Protein AF-A0A2G9ZZW4-F1 (afdb_monomer)

pLDDT: mean 77.46, std 20.03, range [34.06, 98.62]

Nearest PDB structures (foldseek):
  6ont-assembly1_A-2  TM=9.137E-01  e=1.246E-08  Francisella tularensis subsp. novicida U112
  8tff-assembly1_A  TM=8.119E-01  e=7.008E-09  Flavobacterium johnsoniae UW101
  8tef-assembly2_C  TM=7.894E-01  e=5.426E-09  Flavobacterium johnsoniae UW101
  7pvk-assembly2_D  TM=7.930E-01  e=5.785E-09  Porphyromonas gingivalis W83
  7pva-assembly1_B  TM=7.976E-01  e=1.029E-08  Porphyromonas gingivalis W83

Solvent-accessible surface area (backbone atoms only — not comparable to full-atom values): 10415 Å² total; per-residue (Å²): 142,81,83,85,83,73,85,82,87,75,87,78,75,62,88,54,74,66,74,79,83,90,71,75,78,50,36,35,34,41,32,35,60,51,63,66,61,47,51,51,52,48,54,56,43,43,76,72,69,37,52,71,48,75,35,56,33,38,75,59,40,53,64,47,49,73,72,66,59,37,47,32,34,42,33,35,45,87,39,82,90,48,30,28,65,63,32,49,56,54,45,41,74,77,41,66,70,38,29,28,36,37,36,32,79,71,76,60,37,61,62,58,39,62,76,38,60,94,65,52,51,39,44,43,45,53,91,65,59,67,68,57,55,53,53,50,50,52,54,37,47,43,55,66,68,67,53,59,69,65,66,51,48,50,34,51,48,53,54,36,71,76,73,46,68,81,87,65,58,42,69,80,71,74,70,78,127

Sequence (177 aa):
MTQRIKPDQAGRANPIEKKPPGIPLPRILIVDDENLFRGALKKELVSRGYAVMDVRSGKEAIPVIRRSKPEVVILDQMMPGMDGFETLTKIKKIHPAAQVIMLTGYGGAEAACEAGKPHVFMCLKKPCAIEEIVTAIEAAALENAHVSPVSLKQWILGVFFKRYRTDALPRRFWNGG

Mean predicted aligned error: 10.49 Å

Structure (mmCIF, N/CA/C/O backbone):
data_AF-A0A2G9ZZW4-F1
#
_entry.id   AF-A0A2G9ZZW4-F1
#
loop_
_atom_site.group_PDB
_atom_site.id
_atom_site.type_symbol
_atom_site.label_atom_id
_atom_site.label_alt_id
_atom_site.label_comp_id
_atom_site.label_asym_id
_atom_site.label_entity_id
_atom_site.label_seq_id
_atom_site.pdbx_PDB_ins_code
_atom_site.Cartn_x
_atom_site.Cartn_y
_atom_site.Cartn_z
_atom_site.occupancy
_atom_site.B_iso_or_equiv
_atom_site.auth_seq_id
_atom_site.auth_comp_id
_atom_site.auth_asym_id
_atom_site.auth_atom_id
_atom_site.pdbx_PDB_model_num
ATOM 1 N N . MET A 1 1 ? 10.376 -3.729 63.163 1.00 46.94 1 MET A N 1
ATOM 2 C CA . MET A 1 1 ? 8.973 -3.741 62.705 1.00 46.94 1 MET A CA 1
ATOM 3 C C . MET A 1 1 ? 8.826 -2.576 61.739 1.00 46.94 1 MET A C 1
ATOM 5 O O . MET A 1 1 ? 8.582 -1.467 62.181 1.00 46.94 1 MET A O 1
ATOM 9 N N . THR A 1 2 ? 9.088 -2.790 60.447 1.00 37.72 2 THR A N 1
ATOM 10 C CA . THR A 1 2 ? 8.954 -1.729 59.435 1.00 37.72 2 THR A CA 1
ATOM 11 C C . THR A 1 2 ? 8.432 -2.360 58.154 1.00 37.72 2 THR A C 1
ATOM 13 O O . THR A 1 2 ? 8.926 -3.395 57.711 1.00 37.72 2 THR A O 1
ATOM 16 N N . GLN A 1 3 ? 7.330 -1.798 57.672 1.00 36.53 3 GLN A N 1
ATOM 17 C CA . GLN A 1 3 ? 6.382 -2.408 56.756 1.00 36.53 3 GLN A CA 1
ATOM 18 C C . GLN A 1 3 ? 6.919 -2.546 55.328 1.00 36.53 3 GLN A C 1
ATOM 20 O O . GLN A 1 3 ? 7.614 -1.688 54.793 1.00 36.53 3 GLN A O 1
ATOM 25 N N . ARG A 1 4 ? 6.511 -3.653 54.710 1.00 39.81 4 ARG A N 1
ATOM 26 C CA . ARG A 1 4 ? 6.672 -4.002 53.302 1.00 39.81 4 ARG A CA 1
ATOM 27 C C . ARG A 1 4 ? 5.726 -3.115 52.482 1.00 39.81 4 ARG A C 1
ATOM 29 O O . ARG A 1 4 ? 4.519 -3.351 52.499 1.00 39.81 4 ARG A O 1
ATOM 36 N N . ILE A 1 5 ? 6.249 -2.108 51.785 1.00 41.56 5 ILE A N 1
ATOM 37 C CA . ILE A 1 5 ? 5.460 -1.364 50.794 1.00 41.56 5 ILE A CA 1
ATOM 38 C C . ILE A 1 5 ? 5.211 -2.307 49.612 1.00 41.56 5 ILE A C 1
ATOM 40 O O . ILE A 1 5 ? 6.146 -2.745 48.943 1.00 41.56 5 ILE A O 1
ATOM 44 N N . LYS A 1 6 ? 3.945 -2.673 49.396 1.00 34.06 6 LYS A N 1
ATOM 45 C CA . LYS A 1 6 ? 3.500 -3.325 48.161 1.00 34.06 6 LYS A CA 1
ATOM 46 C C . LYS A 1 6 ? 3.316 -2.233 47.103 1.00 34.06 6 LYS A C 1
ATOM 48 O O . LYS A 1 6 ? 2.646 -1.254 47.422 1.00 34.06 6 LYS A O 1
ATOM 53 N N . PRO A 1 7 ? 3.834 -2.379 45.874 1.00 38.41 7 PRO A N 1
ATOM 54 C CA . PRO A 1 7 ? 3.359 -1.553 44.779 1.00 38.41 7 PRO A CA 1
ATOM 55 C C . PRO A 1 7 ? 1.944 -2.014 44.420 1.00 38.41 7 PRO A C 1
ATOM 57 O O . PRO A 1 7 ? 1.709 -3.187 44.115 1.00 38.41 7 PRO A O 1
ATOM 60 N N . ASP A 1 8 ? 0.998 -1.092 44.525 1.00 43.09 8 ASP A N 1
ATOM 61 C CA . ASP A 1 8 ? -0.346 -1.232 44.005 1.00 43.09 8 ASP A CA 1
ATOM 62 C C . ASP A 1 8 ? -0.309 -1.168 42.473 1.00 43.09 8 ASP A C 1
ATOM 64 O O . ASP A 1 8 ? 0.230 -0.261 41.842 1.00 43.09 8 ASP A O 1
ATOM 68 N N . GLN A 1 9 ? -0.874 -2.198 41.852 1.00 49.84 9 GLN A N 1
ATOM 69 C CA . GLN A 1 9 ? -1.208 -2.184 40.441 1.00 49.84 9 GLN A CA 1
ATOM 70 C C . GLN A 1 9 ? -2.573 -1.519 40.270 1.00 49.84 9 GLN A C 1
ATOM 72 O O . GLN A 1 9 ? -3.573 -2.063 40.730 1.00 49.84 9 GLN A O 1
ATOM 77 N N . ALA A 1 10 ? -2.621 -0.395 39.554 1.00 37.97 10 ALA A N 1
ATOM 78 C CA . ALA A 1 10 ? -3.815 0.065 38.843 1.00 37.97 10 ALA A CA 1
ATOM 79 C C . ALA A 1 10 ? -3.447 1.089 37.750 1.00 37.97 10 ALA A C 1
ATOM 81 O O . ALA A 1 10 ? -3.363 2.292 37.980 1.00 37.97 10 ALA A O 1
ATOM 82 N N . GLY A 1 11 ? -3.222 0.585 36.534 1.00 37.12 11 GLY A N 1
ATOM 83 C CA . GLY A 1 11 ? -3.762 1.150 35.291 1.00 37.12 11 GLY A CA 1
ATOM 84 C C . GLY A 1 11 ? -3.775 2.669 35.078 1.00 37.12 11 GLY A C 1
ATOM 85 O O . GLY A 1 11 ? -4.820 3.212 34.724 1.00 37.12 11 GLY A O 1
ATOM 86 N N . ARG A 1 12 ? -2.633 3.361 35.148 1.00 37.91 12 ARG A N 1
ATOM 87 C CA . ARG A 1 12 ? -2.496 4.637 34.423 1.00 37.91 12 ARG A CA 1
ATOM 88 C C . ARG A 1 12 ? -2.178 4.333 32.963 1.00 37.91 12 ARG A C 1
ATOM 90 O O . ARG A 1 12 ? -1.015 4.244 32.587 1.00 37.91 12 ARG A O 1
ATOM 97 N N . ALA A 1 13 ? -3.215 4.131 32.150 1.00 38.97 13 ALA A N 1
ATOM 98 C CA . ALA A 1 13 ? -3.056 4.147 30.699 1.00 38.97 13 ALA A CA 1
ATOM 99 C C . ALA A 1 13 ? -2.356 5.459 30.310 1.00 38.97 13 ALA A C 1
ATOM 101 O O . ALA A 1 13 ? -2.816 6.543 30.676 1.00 38.97 13 ALA A O 1
ATOM 102 N N . ASN A 1 14 ? -1.221 5.353 29.622 1.00 41.12 14 ASN A N 1
ATOM 103 C CA . ASN A 1 14 ? -0.467 6.507 29.158 1.00 41.12 14 ASN A CA 1
ATOM 104 C C . ASN A 1 14 ? -1.374 7.300 28.188 1.00 41.12 14 ASN A C 1
ATOM 106 O O . ASN A 1 14 ? -1.894 6.688 27.249 1.00 41.12 14 ASN A O 1
ATOM 110 N N . PRO A 1 15 ? -1.596 8.620 28.362 1.00 44.31 15 PRO A N 1
ATOM 111 C CA . PRO A 1 15 ? -2.497 9.407 27.505 1.00 44.31 15 PRO A CA 1
ATOM 112 C C . PRO A 1 15 ? -2.169 9.346 26.001 1.00 44.31 15 PRO A C 1
ATOM 114 O O . PRO A 1 15 ? -2.995 9.709 25.172 1.00 44.31 15 PRO A O 1
ATOM 117 N N . ILE A 1 16 ? -0.970 8.867 25.661 1.00 49.97 16 ILE A N 1
ATOM 118 C CA . ILE A 1 16 ? -0.392 8.787 24.317 1.00 49.97 16 ILE A CA 1
ATOM 119 C C . ILE A 1 16 ? -0.862 7.533 23.540 1.00 49.97 16 ILE A C 1
ATOM 121 O O . ILE A 1 16 ? -0.764 7.503 22.319 1.00 49.97 16 ILE A O 1
ATOM 125 N N . GLU A 1 17 ? -1.403 6.496 24.198 1.00 48.69 17 GLU A N 1
ATOM 126 C CA . GLU A 1 17 ? -1.701 5.205 23.534 1.00 48.69 17 GLU A CA 1
ATOM 127 C C . GLU A 1 17 ? -3.074 5.121 22.846 1.00 48.69 17 GLU A C 1
ATOM 129 O O . GLU A 1 17 ? -3.304 4.212 22.047 1.00 48.69 17 GLU A O 1
ATOM 134 N N . LYS A 1 18 ? -4.010 6.040 23.107 1.00 53.19 18 LYS A N 1
ATOM 135 C CA . LYS A 1 18 ? -5.346 5.937 22.502 1.00 53.19 18 LYS A CA 1
ATOM 136 C C . LYS A 1 18 ? -5.351 6.544 21.098 1.00 53.19 18 LYS A C 1
ATOM 138 O O . LYS A 1 18 ? -5.220 7.756 20.948 1.00 53.19 18 LYS A O 1
ATOM 143 N N . LYS A 1 19 ? -5.543 5.688 20.083 1.00 53.00 19 LYS A N 1
ATOM 144 C CA . LYS A 1 19 ? -5.872 6.084 18.701 1.00 53.00 19 LYS A CA 1
ATOM 145 C C . LYS A 1 19 ? -6.958 7.173 18.733 1.00 53.00 19 LYS A C 1
ATOM 147 O O . LYS A 1 19 ? -7.934 6.994 19.470 1.00 53.00 19 LYS A O 1
ATOM 152 N N . PRO A 1 20 ? -6.829 8.271 17.964 1.00 58.22 20 PRO A N 1
ATOM 153 C CA . PRO A 1 20 ? -7.853 9.308 17.925 1.00 58.22 20 PRO A CA 1
ATOM 154 C C . PRO A 1 20 ? -9.220 8.691 17.583 1.00 58.22 20 PRO A C 1
ATOM 156 O O . PRO A 1 20 ? -9.317 7.955 16.595 1.00 58.22 20 PRO A O 1
ATOM 159 N N . PRO A 1 21 ? -10.266 8.922 18.395 1.00 55.62 21 PRO A N 1
ATOM 160 C CA . PRO A 1 21 ? -11.576 8.343 18.135 1.00 55.62 21 PRO A CA 1
ATOM 161 C C . PRO A 1 21 ? -12.181 8.915 16.844 1.00 55.62 21 PRO A C 1
ATOM 163 O O . PRO A 1 21 ? -12.043 10.103 16.561 1.00 55.62 21 PRO A O 1
ATOM 166 N N . GLY A 1 22 ? -12.890 8.071 16.086 1.00 58.03 22 GLY A N 1
ATOM 167 C CA . GLY A 1 22 ? -13.802 8.521 15.027 1.00 58.03 22 GLY A CA 1
ATOM 168 C C . GLY A 1 22 ? -13.255 8.596 13.598 1.00 58.03 22 GLY A C 1
ATOM 169 O O . GLY A 1 22 ? -13.923 9.185 12.756 1.00 58.03 22 GLY A O 1
ATOM 170 N N . ILE A 1 23 ? -12.096 8.002 13.285 1.00 62.81 23 ILE A N 1
ATOM 171 C CA . ILE A 1 23 ? -11.620 7.935 11.890 1.00 62.81 23 ILE A CA 1
ATOM 172 C C . ILE A 1 23 ? -12.106 6.643 11.226 1.00 62.81 23 ILE A C 1
ATOM 174 O O . ILE A 1 23 ? -11.755 5.560 11.709 1.00 62.81 23 ILE A O 1
ATOM 178 N N . PRO A 1 24 ? -12.890 6.727 10.133 1.00 74.88 24 PRO A N 1
ATOM 179 C CA . PRO A 1 24 ? -13.276 5.561 9.348 1.00 74.88 24 PRO A CA 1
ATOM 180 C C . PRO A 1 24 ? -12.049 4.788 8.857 1.00 74.88 24 PRO A C 1
ATOM 182 O O . PRO A 1 24 ? -11.019 5.382 8.534 1.00 74.88 24 PRO A O 1
ATOM 185 N N . LEU A 1 25 ? -12.152 3.460 8.774 1.00 86.31 25 LEU A N 1
ATOM 186 C CA . LEU A 1 25 ? -11.080 2.659 8.185 1.00 86.31 25 LEU A CA 1
ATOM 187 C C . LEU A 1 25 ? -10.889 3.062 6.707 1.00 86.31 25 LEU A C 1
ATOM 189 O O . LEU A 1 25 ? -11.879 3.120 5.973 1.00 86.31 25 LEU A O 1
ATOM 193 N N . PRO A 1 26 ? -9.650 3.344 6.259 1.00 92.06 26 PRO A N 1
ATOM 194 C CA . PRO A 1 26 ? -9.384 3.710 4.872 1.00 92.06 26 PRO A CA 1
ATOM 195 C C . PRO A 1 26 ? -9.662 2.532 3.931 1.00 92.06 26 PRO A C 1
ATOM 197 O O . PRO A 1 26 ? -9.472 1.368 4.301 1.00 92.06 26 PRO A O 1
ATOM 200 N N . ARG A 1 27 ? -10.032 2.827 2.680 1.00 96.00 27 ARG A N 1
ATOM 201 C CA . ARG A 1 27 ? -9.921 1.863 1.583 1.00 96.00 27 ARG A CA 1
ATOM 202 C C . ARG A 1 27 ? -8.458 1.765 1.172 1.00 96.00 27 ARG A C 1
ATOM 204 O O . ARG A 1 27 ? -7.777 2.775 0.976 1.00 96.00 27 ARG A O 1
ATOM 211 N N . ILE A 1 28 ? -7.989 0.535 1.018 1.00 98.25 28 ILE A N 1
ATOM 212 C CA . ILE A 1 28 ? -6.592 0.218 0.743 1.00 98.25 28 ILE A CA 1
ATOM 213 C C . ILE A 1 28 ? -6.483 -0.399 -0.645 1.00 98.25 28 ILE A C 1
ATOM 215 O O . ILE A 1 28 ? -7.249 -1.298 -0.993 1.00 98.25 28 ILE A O 1
ATOM 219 N N . LEU A 1 29 ? -5.502 0.051 -1.423 1.00 98.62 29 LEU A N 1
ATOM 220 C CA . LEU A 1 29 ? -5.044 -0.651 -2.618 1.00 98.62 29 LEU A CA 1
ATOM 221 C C . LEU A 1 29 ? -3.652 -1.232 -2.380 1.00 98.62 29 LEU A C 1
ATOM 223 O O . LEU A 1 29 ? -2.728 -0.483 -2.077 1.00 98.62 29 LEU A O 1
ATOM 227 N N . ILE A 1 30 ? -3.497 -2.540 -2.568 1.00 98.56 30 ILE A N 1
ATOM 228 C CA . ILE A 1 30 ? -2.193 -3.212 -2.592 1.00 98.56 30 ILE A CA 1
ATOM 229 C C . ILE A 1 30 ? -1.760 -3.389 -4.051 1.00 98.56 30 ILE A C 1
ATOM 231 O O . ILE A 1 30 ? -2.526 -3.905 -4.866 1.00 98.56 30 ILE A O 1
ATOM 235 N N . VAL A 1 31 ? -0.541 -2.973 -4.377 1.00 98.19 31 VAL A N 1
ATOM 236 C CA . VAL A 1 31 ? 0.064 -3.104 -5.707 1.00 98.19 31 VAL A CA 1
ATOM 237 C C . VAL A 1 31 ? 1.397 -3.824 -5.549 1.00 98.19 31 VAL A C 1
ATOM 239 O O . VAL A 1 31 ? 2.363 -3.230 -5.078 1.00 98.19 31 VAL A O 1
ATOM 242 N N . ASP A 1 32 ? 1.422 -5.107 -5.891 1.00 96.62 32 ASP A N 1
ATOM 243 C CA . ASP A 1 32 ? 2.571 -5.982 -5.640 1.00 96.62 32 ASP A CA 1
ATOM 244 C C . ASP A 1 32 ? 2.519 -7.181 -6.594 1.00 96.62 32 ASP A C 1
ATOM 246 O O . ASP A 1 32 ? 1.463 -7.804 -6.719 1.00 96.62 32 ASP A O 1
ATOM 250 N N . ASP A 1 33 ? 3.595 -7.512 -7.303 1.00 96.06 33 ASP A N 1
ATOM 251 C CA . ASP A 1 33 ? 3.601 -8.631 -8.251 1.00 96.06 33 ASP A CA 1
ATOM 252 C C . ASP A 1 33 ? 3.743 -10.001 -7.563 1.00 96.06 33 ASP A C 1
ATOM 254 O O . ASP A 1 33 ? 3.351 -11.028 -8.131 1.00 96.06 33 ASP A O 1
ATOM 258 N N . GLU A 1 34 ? 4.176 -10.033 -6.301 1.00 95.25 34 GLU A N 1
ATOM 259 C CA . GLU A 1 34 ? 4.349 -11.254 -5.526 1.00 95.25 34 GLU A CA 1
ATOM 260 C C . GLU A 1 34 ? 3.004 -11.764 -4.977 1.00 95.25 34 GLU A C 1
ATOM 262 O O . GLU A 1 34 ? 2.504 -11.348 -3.929 1.00 95.25 34 GLU A O 1
ATOM 267 N N . ASN A 1 35 ? 2.399 -12.727 -5.682 1.00 95.38 35 ASN A N 1
ATOM 268 C CA . ASN A 1 35 ? 1.063 -13.255 -5.365 1.00 95.38 35 ASN A CA 1
ATOM 269 C C . ASN A 1 35 ? 0.901 -13.741 -3.913 1.00 95.38 35 ASN A C 1
ATOM 271 O O . ASN A 1 35 ? -0.156 -13.527 -3.317 1.00 95.38 35 ASN A O 1
ATOM 275 N N . LEU A 1 36 ? 1.919 -14.410 -3.358 1.00 94.56 36 LEU A N 1
ATOM 276 C CA . LEU A 1 36 ? 1.864 -14.951 -1.997 1.00 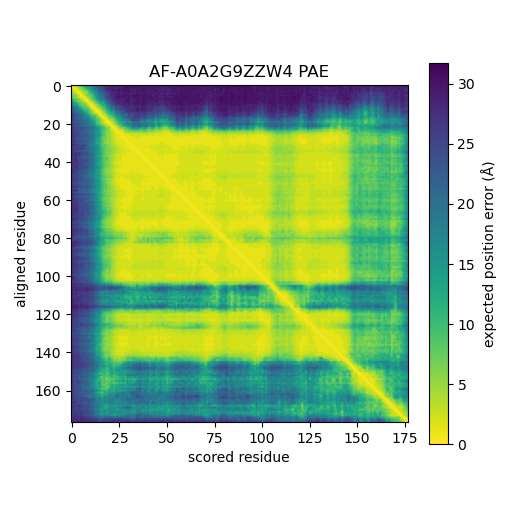94.56 36 LEU A CA 1
ATOM 277 C C . LEU A 1 36 ? 1.857 -13.830 -0.957 1.00 94.56 36 LEU A C 1
ATOM 279 O O . LEU A 1 36 ? 0.974 -13.810 -0.098 1.00 94.56 36 LEU A O 1
ATOM 283 N N . PHE A 1 37 ? 2.782 -12.873 -1.072 1.00 93.75 37 PHE A N 1
ATOM 284 C CA . PHE A 1 37 ? 2.843 -11.713 -0.186 1.00 93.75 37 PHE A CA 1
ATOM 285 C C . PHE A 1 37 ? 1.572 -10.860 -0.293 1.00 93.75 37 PHE A C 1
ATOM 287 O O . PHE A 1 37 ? 0.918 -10.599 0.719 1.00 93.75 37 PHE A O 1
ATOM 294 N N . ARG A 1 38 ? 1.152 -10.509 -1.518 1.00 96.44 38 ARG A N 1
ATOM 295 C CA . ARG A 1 38 ? -0.069 -9.728 -1.776 1.00 96.44 38 ARG A CA 1
ATOM 296 C C . ARG A 1 38 ? -1.313 -10.390 -1.185 1.00 96.44 38 ARG A C 1
ATOM 298 O O . ARG A 1 38 ? -2.109 -9.731 -0.515 1.00 96.44 38 ARG A O 1
ATOM 305 N N . GLY A 1 39 ? -1.478 -11.695 -1.412 1.00 97.06 39 GLY A N 1
ATOM 306 C C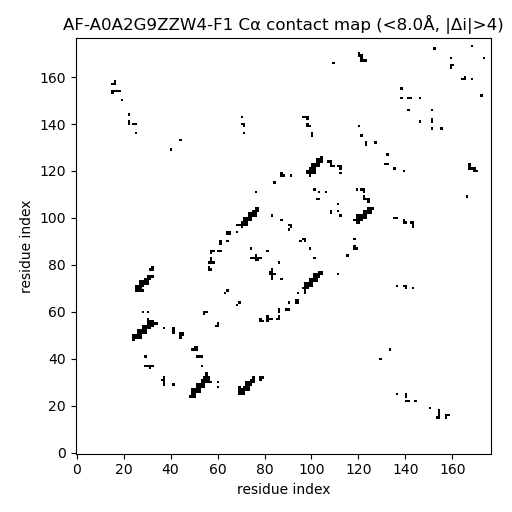A . GLY A 1 39 ? -2.620 -12.466 -0.921 1.00 97.06 39 GLY A CA 1
ATOM 307 C C . GLY A 1 39 ? -2.648 -12.586 0.604 1.00 97.06 39 GLY A C 1
ATOM 308 O O . GLY A 1 39 ? -3.703 -12.397 1.215 1.00 97.06 39 GLY A O 1
ATOM 309 N N . ALA A 1 40 ? -1.494 -12.846 1.225 1.00 96.25 40 ALA A N 1
ATOM 310 C CA . ALA A 1 40 ? -1.365 -12.906 2.678 1.00 96.25 40 ALA A CA 1
ATOM 311 C C . ALA A 1 40 ? -1.675 -11.550 3.327 1.00 96.25 40 ALA A C 1
ATOM 313 O O . ALA A 1 40 ? -2.500 -11.483 4.241 1.00 96.25 40 ALA A O 1
ATOM 314 N N . LEU A 1 41 ? -1.096 -10.465 2.801 1.00 96.56 41 LEU A N 1
ATOM 315 C CA . LEU A 1 41 ? -1.331 -9.109 3.294 1.00 96.56 41 LEU A CA 1
ATOM 316 C C . LEU A 1 41 ? -2.803 -8.706 3.159 1.00 96.56 41 LEU A C 1
ATOM 318 O O . LEU A 1 41 ? -3.394 -8.195 4.108 1.00 96.56 41 LEU A O 1
ATOM 322 N N . LYS A 1 42 ? -3.430 -8.986 2.011 1.00 98.06 42 LYS A N 1
ATOM 323 C CA . LYS A 1 42 ? -4.861 -8.729 1.815 1.00 98.06 42 LYS A CA 1
ATOM 324 C C . LYS A 1 42 ? -5.715 -9.468 2.839 1.00 98.06 42 LYS A C 1
ATOM 326 O O . LYS A 1 42 ? -6.589 -8.851 3.443 1.00 98.06 42 LYS A O 1
ATOM 331 N N . LYS A 1 43 ? -5.480 -10.770 3.034 1.00 97.62 43 LYS A N 1
ATOM 332 C CA . LYS A 1 43 ? -6.244 -11.589 3.989 1.00 97.62 43 LYS A CA 1
ATOM 333 C C . LYS A 1 43 ? -6.155 -11.015 5.403 1.00 97.62 43 LYS A C 1
ATOM 335 O O . LYS A 1 43 ? -7.170 -10.924 6.089 1.00 97.62 43 LYS A O 1
ATOM 340 N N . GLU A 1 44 ? -4.959 -10.604 5.800 1.00 96.38 44 GLU A N 1
ATOM 341 C CA . GLU A 1 44 ? -4.688 -10.064 7.127 1.00 96.38 44 GLU A CA 1
ATOM 342 C C . GLU A 1 44 ? -5.261 -8.654 7.339 1.00 96.38 44 GLU A C 1
ATOM 344 O O . GLU A 1 44 ? -5.745 -8.326 8.416 1.00 96.38 44 GLU A O 1
ATOM 349 N N . LEU A 1 45 ? -5.279 -7.804 6.313 1.00 96.38 45 LEU A N 1
ATOM 350 C CA .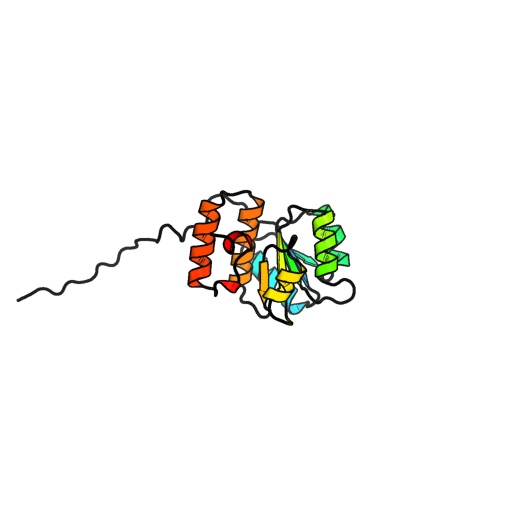 LEU A 1 45 ? -5.933 -6.497 6.410 1.00 96.38 45 LEU A CA 1
ATOM 351 C C . LEU A 1 45 ? -7.466 -6.627 6.395 1.00 96.38 45 LEU A C 1
ATOM 353 O O . LEU A 1 45 ? -8.157 -5.944 7.150 1.00 96.38 45 L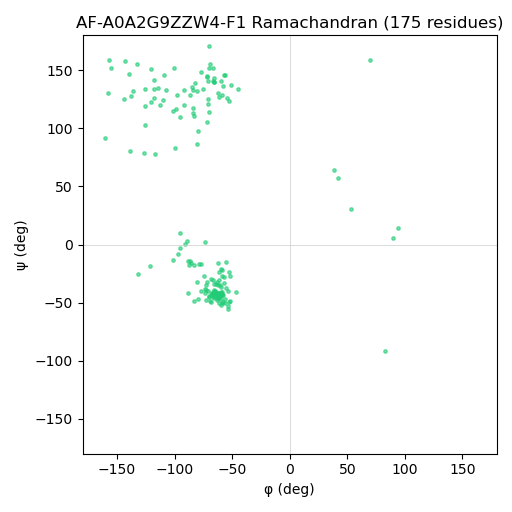EU A O 1
ATOM 357 N N . VAL A 1 46 ? -8.024 -7.543 5.602 1.00 97.00 46 VAL A N 1
ATOM 358 C CA . VAL A 1 46 ? -9.474 -7.803 5.604 1.00 97.00 46 VAL A CA 1
ATOM 359 C C . VAL A 1 46 ? -9.940 -8.365 6.951 1.00 97.00 46 VAL A C 1
ATOM 361 O O . VAL A 1 46 ? -10.982 -7.938 7.445 1.00 97.00 46 VAL A O 1
ATOM 364 N N . SER A 1 47 ? -9.174 -9.261 7.590 1.00 94.88 47 SER A N 1
ATOM 365 C CA . SER A 1 47 ? -9.521 -9.795 8.922 1.00 94.88 47 SER A CA 1
ATOM 366 C C . SER A 1 47 ? -9.580 -8.706 10.003 1.00 94.88 47 SER A C 1
ATOM 368 O O . SER A 1 47 ? -10.306 -8.848 10.986 1.00 94.88 47 SER A O 1
ATOM 370 N N . ARG A 1 48 ? -8.877 -7.587 9.788 1.00 92.81 48 ARG A N 1
ATOM 371 C CA . ARG A 1 48 ? -8.875 -6.387 10.640 1.00 92.81 48 ARG A CA 1
ATOM 372 C C . ARG A 1 48 ? -9.960 -5.365 10.270 1.00 92.81 48 ARG A C 1
ATOM 374 O O . ARG A 1 48 ? -10.028 -4.303 10.882 1.00 92.81 48 ARG A O 1
ATOM 381 N N . GLY A 1 49 ? -10.811 -5.673 9.288 1.00 94.00 49 GLY A N 1
ATOM 382 C CA . GLY A 1 49 ? -11.960 -4.856 8.888 1.00 94.00 49 GLY A CA 1
ATOM 383 C C . GLY A 1 49 ? -11.677 -3.807 7.809 1.00 94.00 49 GLY A C 1
ATOM 384 O O . GLY A 1 49 ? -12.569 -3.021 7.490 1.00 94.00 49 GLY A O 1
ATOM 385 N N . TYR A 1 50 ? -10.472 -3.770 7.229 1.00 95.81 50 TYR A N 1
ATOM 386 C CA . TYR A 1 50 ? -10.174 -2.848 6.130 1.00 95.81 50 TYR A CA 1
ATOM 387 C C . TYR A 1 50 ? -10.877 -3.277 4.834 1.00 95.81 50 TYR A C 1
ATOM 389 O O . TYR A 1 50 ? -10.971 -4.463 4.511 1.00 95.81 50 TYR A O 1
ATOM 397 N N . ALA A 1 51 ? -11.305 -2.296 4.038 1.00 96.31 51 ALA A N 1
ATOM 398 C CA . ALA A 1 51 ? -11.738 -2.529 2.664 1.00 96.31 51 ALA A CA 1
ATOM 399 C C . ALA A 1 51 ? -10.505 -2.568 1.750 1.00 96.31 51 ALA A C 1
ATOM 401 O O . ALA A 1 51 ? -9.855 -1.542 1.548 1.00 96.31 51 ALA A O 1
ATOM 402 N N . VAL A 1 52 ? -10.174 -3.743 1.208 1.00 98.19 52 VAL A N 1
ATOM 403 C CA . VAL A 1 52 ? -8.911 -3.962 0.484 1.00 98.19 52 VAL A CA 1
ATOM 404 C C . VAL A 1 52 ? -9.157 -4.397 -0.957 1.00 98.19 52 VAL A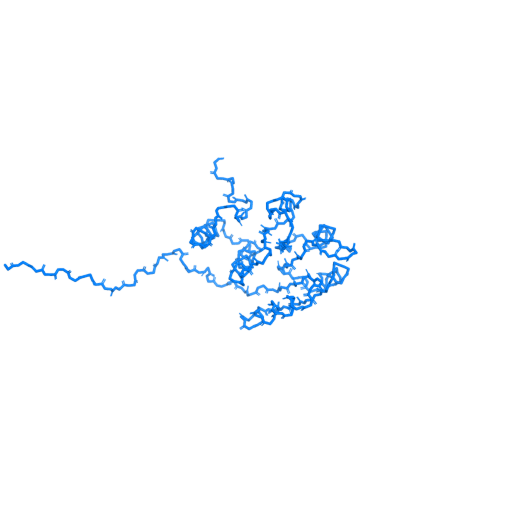 C 1
ATOM 406 O O . VAL A 1 52 ? -9.771 -5.434 -1.216 1.00 98.19 52 VAL A O 1
ATOM 409 N N . MET A 1 53 ? -8.609 -3.632 -1.896 1.00 98.50 53 MET A N 1
ATOM 410 C CA . MET A 1 53 ? -8.385 -4.049 -3.278 1.00 98.50 53 MET A CA 1
ATOM 411 C C . MET A 1 53 ? -6.921 -4.451 -3.462 1.00 98.50 53 MET A C 1
ATOM 413 O O . MET A 1 53 ? -6.034 -3.915 -2.799 1.00 98.50 53 MET A O 1
ATOM 417 N N . ASP A 1 54 ? -6.652 -5.348 -4.403 1.00 98.44 54 ASP A N 1
ATOM 418 C CA . ASP A 1 54 ? -5.293 -5.729 -4.768 1.00 98.44 54 ASP A CA 1
ATOM 419 C C . ASP A 1 54 ? -5.151 -5.900 -6.281 1.00 98.44 54 ASP A C 1
ATOM 421 O O . ASP A 1 54 ? -6.091 -6.299 -6.969 1.00 98.44 54 ASP A O 1
ATOM 425 N N . VAL A 1 55 ? -3.974 -5.561 -6.795 1.00 98.44 55 VAL A N 1
ATOM 426 C CA . VAL A 1 55 ? -3.584 -5.715 -8.200 1.00 98.44 55 VAL A CA 1
ATOM 427 C C . VAL A 1 55 ? -2.117 -6.119 -8.277 1.00 98.44 55 VAL A C 1
ATOM 429 O O . VAL A 1 55 ? -1.346 -5.859 -7.351 1.00 98.44 55 VAL A O 1
ATOM 432 N N . ARG A 1 56 ? -1.711 -6.733 -9.390 1.00 97.31 56 ARG A N 1
ATOM 433 C CA . ARG A 1 56 ? -0.352 -7.290 -9.515 1.00 97.31 56 ARG A CA 1
ATOM 434 C C . ARG A 1 56 ? 0.661 -6.369 -10.194 1.00 97.31 56 ARG A C 1
ATOM 436 O O . ARG A 1 56 ? 1.797 -6.765 -10.404 1.00 97.31 56 ARG A O 1
ATOM 443 N N . SER A 1 57 ? 0.235 -5.196 -10.663 1.00 97.31 57 SER A N 1
ATOM 444 C CA . SER A 1 57 ? 1.114 -4.294 -11.409 1.00 97.31 57 SER A CA 1
ATOM 445 C C . SER A 1 57 ? 0.644 -2.845 -11.376 1.00 97.31 57 SER A C 1
ATOM 447 O O . SER A 1 57 ? -0.550 -2.559 -11.240 1.00 97.31 57 SER A O 1
ATOM 449 N N . GLY A 1 58 ? 1.575 -1.921 -11.629 1.00 95.75 58 GLY A N 1
ATOM 450 C CA . GLY A 1 58 ? 1.265 -0.504 -11.806 1.00 95.75 58 GLY A CA 1
ATOM 451 C C . GLY A 1 58 ? 0.232 -0.229 -12.901 1.00 95.75 58 GLY A C 1
ATOM 452 O O . GLY A 1 58 ? -0.655 0.606 -12.726 1.00 95.75 58 GLY A O 1
ATOM 453 N N . LYS A 1 59 ? 0.274 -0.983 -14.010 1.00 96.88 59 LYS A N 1
ATOM 454 C CA . LYS A 1 59 ? -0.696 -0.863 -15.117 1.00 96.88 59 LYS A CA 1
ATOM 455 C C . LYS A 1 59 ? -2.125 -1.161 -14.663 1.00 96.88 59 LYS A C 1
ATOM 457 O O . LYS A 1 59 ? -3.046 -0.444 -15.050 1.00 96.88 59 LYS A O 1
ATOM 462 N N . GLU A 1 60 ? -2.299 -2.188 -13.838 1.00 97.94 60 GLU A N 1
ATOM 463 C CA . GLU A 1 60 ? -3.596 -2.566 -13.269 1.00 97.94 60 GLU A CA 1
ATOM 464 C C . GLU A 1 60 ? -4.041 -1.611 -12.151 1.00 97.94 60 GLU A C 1
ATOM 466 O O . GLU A 1 60 ? -5.238 -1.394 -11.970 1.00 97.94 60 GLU A O 1
ATOM 471 N N . ALA A 1 61 ? -3.101 -0.969 -11.450 1.00 97.94 61 ALA A N 1
ATOM 472 C CA . ALA A 1 61 ? -3.413 0.001 -10.401 1.00 97.94 61 ALA A CA 1
ATOM 473 C C . ALA A 1 61 ? -4.109 1.258 -10.943 1.00 97.94 61 ALA A C 1
ATOM 475 O O . ALA A 1 61 ? -5.056 1.753 -10.332 1.00 97.94 61 ALA A O 1
ATOM 476 N N . ILE A 1 62 ? -3.697 1.769 -12.107 1.00 97.62 62 ILE A N 1
ATOM 477 C CA . ILE A 1 62 ? -4.235 3.017 -12.682 1.00 97.62 62 ILE A CA 1
ATOM 478 C C . ILE A 1 62 ? -5.771 3.041 -12.816 1.00 97.62 62 ILE A C 1
ATOM 480 O O . ILE A 1 62 ? -6.389 3.999 -12.333 1.00 97.62 62 ILE A O 1
ATOM 484 N N . PRO A 1 63 ? -6.436 2.055 -13.452 1.00 98.00 63 PRO A N 1
ATOM 485 C CA . PRO A 1 63 ? -7.895 2.055 -13.541 1.00 98.00 63 PRO A CA 1
ATOM 486 C C . PRO A 1 63 ? -8.569 1.933 -12.168 1.00 98.00 63 PRO A C 1
ATOM 488 O O . PRO A 1 63 ? -9.617 2.546 -11.958 1.00 98.00 63 PRO A O 1
ATOM 491 N N . VAL A 1 64 ? -7.968 1.203 -11.224 1.00 98.19 64 VAL A N 1
ATOM 492 C CA . VAL A 1 64 ? -8.500 1.036 -9.865 1.00 98.19 64 VAL A CA 1
ATOM 493 C C . VAL A 1 64 ? -8.440 2.349 -9.081 1.00 98.19 64 VAL A C 1
ATOM 495 O O . VAL A 1 64 ? -9.431 2.745 -8.470 1.00 98.19 64 VAL A O 1
ATOM 498 N N . ILE A 1 65 ? -7.332 3.086 -9.178 1.00 98.06 65 ILE A N 1
ATOM 499 C CA . ILE A 1 65 ? -7.172 4.414 -8.567 1.00 98.06 65 ILE A CA 1
ATOM 500 C C . ILE A 1 65 ? -8.236 5.391 -9.078 1.00 98.06 65 ILE A C 1
ATOM 502 O O . ILE A 1 65 ? -8.841 6.111 -8.285 1.00 98.06 65 ILE A O 1
ATOM 506 N N . ARG A 1 66 ? -8.510 5.391 -10.391 1.00 96.88 66 ARG A N 1
ATOM 507 C CA . ARG A 1 66 ? -9.532 6.265 -10.997 1.00 96.88 66 ARG A CA 1
ATOM 508 C C . ARG A 1 66 ? -10.944 5.963 -10.501 1.00 96.88 66 ARG A C 1
ATOM 510 O O . ARG A 1 66 ? -11.718 6.893 -10.298 1.00 96.88 66 ARG A O 1
ATOM 517 N N . ARG A 1 67 ? -11.280 4.678 -10.350 1.00 96.94 67 ARG A N 1
ATOM 518 C CA . ARG A 1 67 ? -12.638 4.224 -10.015 1.00 96.94 67 ARG A CA 1
ATOM 519 C C . ARG A 1 67 ? -12.920 4.277 -8.519 1.00 96.94 67 ARG A C 1
ATOM 521 O O . ARG A 1 67 ? -13.946 4.806 -8.116 1.00 96.94 67 ARG A O 1
ATOM 528 N N . SER A 1 68 ? -12.011 3.737 -7.715 1.00 95.56 68 SER A N 1
ATOM 529 C CA . SER A 1 68 ? -12.262 3.468 -6.297 1.00 95.56 68 SER A CA 1
ATOM 530 C C . SER A 1 68 ? -11.657 4.502 -5.353 1.00 95.56 68 SER A C 1
ATOM 532 O O . SER A 1 68 ? -11.996 4.483 -4.170 1.00 95.56 68 SER A O 1
ATOM 534 N N . LYS A 1 69 ? -10.758 5.370 -5.856 1.00 95.06 69 LYS A N 1
ATOM 535 C CA . LYS A 1 69 ? -10.076 6.439 -5.102 1.00 95.06 69 LYS A CA 1
ATOM 536 C C . LYS A 1 69 ? -9.695 5.991 -3.676 1.00 95.06 69 LYS A C 1
ATOM 538 O O . LYS A 1 69 ? -10.305 6.461 -2.714 1.00 95.06 69 LYS A O 1
ATOM 543 N N . PRO A 1 70 ? -8.797 4.999 -3.537 1.00 96.75 70 PRO A N 1
ATOM 544 C CA . PRO A 1 70 ? -8.377 4.517 -2.226 1.00 96.75 70 PRO A CA 1
ATOM 545 C C . PRO A 1 70 ? -7.603 5.609 -1.481 1.00 96.75 70 PRO A C 1
ATOM 547 O O . PRO A 1 70 ? -6.786 6.311 -2.079 1.00 96.75 70 PRO A O 1
ATOM 550 N N . GLU A 1 71 ? -7.843 5.728 -0.179 1.00 95.31 71 GLU A N 1
ATOM 551 C CA . GLU A 1 71 ? -7.167 6.699 0.680 1.00 95.31 71 GLU A CA 1
ATOM 552 C C . GLU A 1 71 ? -5.701 6.311 0.923 1.00 95.31 71 GLU A C 1
ATOM 554 O O . GLU A 1 71 ? -4.841 7.189 1.034 1.00 95.31 71 GLU A O 1
ATOM 559 N N . VAL A 1 72 ? -5.410 5.004 0.964 1.00 96.69 72 VAL A N 1
ATOM 560 C CA . VAL A 1 72 ? -4.060 4.463 1.171 1.00 96.69 72 VAL A CA 1
ATOM 561 C C . VAL A 1 72 ? -3.693 3.483 0.057 1.00 96.69 72 VAL A C 1
ATOM 563 O O . VAL A 1 72 ? -4.464 2.589 -0.295 1.00 96.69 72 VAL A O 1
ATOM 566 N N . VAL A 1 73 ? -2.484 3.627 -0.482 1.00 98.00 73 VAL A N 1
ATOM 567 C CA . VAL A 1 73 ? -1.887 2.695 -1.443 1.00 98.00 73 VAL A CA 1
ATOM 568 C C . VAL A 1 73 ? -0.624 2.098 -0.837 1.00 98.00 73 VAL A C 1
ATOM 570 O O . VAL A 1 73 ? 0.273 2.833 -0.435 1.00 98.00 73 VAL A O 1
ATOM 573 N N . ILE A 1 74 ? -0.547 0.773 -0.804 1.00 97.56 74 ILE A N 1
ATOM 574 C CA . ILE A 1 74 ? 0.664 0.017 -0.488 1.00 97.56 74 ILE A CA 1
ATOM 575 C C . ILE A 1 74 ? 1.266 -0.411 -1.820 1.00 97.56 74 ILE A C 1
ATOM 577 O O . ILE A 1 74 ? 0.615 -1.123 -2.584 1.00 97.56 74 ILE A O 1
ATOM 581 N N . LEU A 1 75 ? 2.468 0.066 -2.118 1.00 96.62 75 LEU A N 1
ATOM 582 C CA . LEU A 1 75 ? 3.076 -0.046 -3.437 1.00 96.62 75 LEU A CA 1
ATOM 583 C C . LEU A 1 75 ? 4.450 -0.693 -3.334 1.00 96.62 75 LEU A C 1
ATOM 585 O O . LEU A 1 75 ? 5.345 -0.148 -2.692 1.00 96.62 75 LEU A O 1
ATOM 589 N N . ASP A 1 76 ? 4.623 -1.838 -3.982 1.00 94.19 76 ASP A N 1
ATOM 590 C CA . ASP A 1 76 ? 5.943 -2.417 -4.160 1.00 94.19 76 ASP A CA 1
ATOM 591 C C . ASP A 1 76 ? 6.817 -1.534 -5.066 1.00 94.19 76 ASP A C 1
ATOM 593 O O . ASP A 1 76 ? 6.355 -0.954 -6.055 1.00 94.19 76 ASP A O 1
ATOM 597 N N . GLN A 1 77 ? 8.092 -1.399 -4.704 1.00 90.44 77 GLN A N 1
ATOM 598 C CA . GLN A 1 77 ? 9.052 -0.616 -5.473 1.00 90.44 77 GLN A CA 1
ATOM 599 C C . GLN A 1 77 ? 9.448 -1.309 -6.784 1.00 90.44 77 GLN A C 1
ATOM 601 O O . GLN A 1 77 ? 9.632 -0.633 -7.798 1.00 90.44 77 GLN A O 1
ATOM 606 N N . MET A 1 78 ? 9.621 -2.628 -6.763 1.00 88.25 78 MET A N 1
ATOM 607 C CA . MET A 1 78 ? 10.330 -3.399 -7.781 1.00 88.25 78 MET A CA 1
ATOM 608 C C . MET A 1 78 ? 9.384 -4.383 -8.466 1.00 88.25 78 MET A C 1
ATOM 610 O O . MET A 1 78 ? 9.449 -5.583 -8.236 1.00 88.25 78 MET A O 1
ATOM 614 N N . MET A 1 79 ? 8.568 -3.872 -9.387 1.00 91.44 79 MET A N 1
ATOM 615 C CA . MET A 1 79 ? 7.663 -4.693 -10.193 1.00 91.44 79 MET A CA 1
ATOM 616 C C . MET A 1 79 ? 8.110 -4.767 -11.661 1.00 91.44 79 MET A C 1
ATOM 618 O O . MET A 1 79 ? 8.581 -3.767 -12.214 1.00 91.44 79 MET A O 1
ATOM 622 N N . PRO A 1 80 ? 7.896 -5.901 -12.353 1.00 85.69 80 PRO A N 1
ATOM 623 C CA . PRO A 1 80 ? 8.124 -6.008 -13.788 1.00 85.69 80 PRO A CA 1
ATOM 624 C C . PRO A 1 80 ? 7.275 -5.029 -14.613 1.00 85.69 80 PRO A C 1
ATOM 626 O O . PRO A 1 80 ? 6.072 -4.843 -14.400 1.00 85.69 80 PRO A O 1
ATOM 629 N N . GLY A 1 81 ? 7.886 -4.462 -15.653 1.00 90.69 81 GLY A N 1
ATOM 630 C CA . GLY A 1 81 ? 7.213 -3.563 -16.585 1.00 90.69 81 GLY A CA 1
ATOM 631 C C . GLY A 1 81 ? 7.135 -2.130 -16.064 1.00 90.69 81 GLY A C 1
ATOM 632 O O . GLY A 1 81 ? 8.024 -1.346 -16.360 1.00 90.69 81 GLY A O 1
ATOM 633 N N . MET A 1 82 ? 6.050 -1.777 -15.367 1.00 87.25 82 MET A N 1
ATOM 634 C CA . MET A 1 82 ? 5.910 -0.447 -14.758 1.00 87.25 82 MET A CA 1
ATOM 635 C C . MET A 1 82 ? 6.354 -0.527 -13.305 1.00 87.25 82 MET A C 1
ATOM 637 O O . MET A 1 82 ? 5.649 -1.132 -12.495 1.00 87.25 82 MET A O 1
ATOM 641 N N . ASP A 1 83 ? 7.494 0.086 -12.997 1.00 87.25 83 ASP A N 1
ATOM 642 C CA . ASP A 1 83 ? 8.057 0.063 -11.649 1.00 87.25 83 ASP A CA 1
ATOM 643 C C . ASP A 1 83 ? 7.237 0.906 -10.652 1.00 87.25 83 ASP A C 1
ATOM 645 O O . ASP A 1 83 ? 6.297 1.636 -11.009 1.00 87.25 83 ASP A O 1
ATOM 649 N N . GLY A 1 84 ? 7.573 0.788 -9.366 1.00 90.00 84 GLY A N 1
ATOM 650 C CA . GLY A 1 84 ? 6.871 1.482 -8.292 1.00 90.00 84 GLY A CA 1
ATOM 651 C C . GLY A 1 84 ? 6.963 3.009 -8.377 1.00 90.00 84 GLY A C 1
ATOM 652 O O . GLY A 1 84 ? 5.997 3.692 -8.042 1.00 90.00 84 GLY A O 1
ATOM 653 N N . PHE A 1 85 ? 8.056 3.587 -8.882 1.00 89.69 85 PHE A N 1
ATO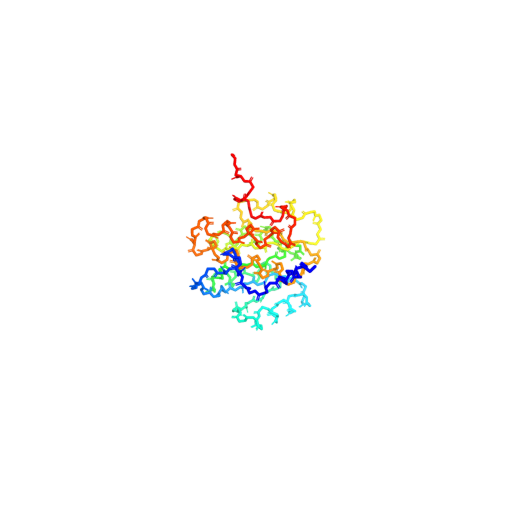M 654 C CA . PHE A 1 85 ? 8.205 5.046 -8.979 1.00 89.69 85 PHE A CA 1
ATOM 655 C C . PHE A 1 85 ? 7.413 5.638 -10.147 1.00 89.69 85 PHE A C 1
ATOM 657 O O . PHE A 1 85 ? 6.762 6.685 -10.007 1.00 89.69 85 PHE A O 1
ATOM 664 N N . GLU A 1 86 ? 7.405 4.959 -11.292 1.00 92.56 86 GLU A N 1
ATOM 665 C CA . GLU A 1 86 ? 6.553 5.328 -12.418 1.00 92.56 86 GLU A CA 1
ATOM 666 C C . GLU A 1 86 ? 5.073 5.220 -12.017 1.00 92.56 86 GLU A C 1
ATOM 668 O O . GLU A 1 86 ? 4.273 6.128 -12.284 1.00 92.56 86 GLU A O 1
ATOM 673 N N . THR A 1 87 ? 4.717 4.145 -11.306 1.00 95.31 87 THR A N 1
ATOM 674 C CA . THR A 1 87 ? 3.372 3.931 -10.761 1.00 95.31 87 THR A CA 1
ATOM 675 C C . THR A 1 87 ? 2.986 5.055 -9.802 1.00 95.31 87 THR A C 1
ATOM 677 O O . THR A 1 87 ? 1.955 5.699 -10.005 1.00 95.31 87 THR A O 1
ATOM 680 N N . LEU A 1 88 ? 3.832 5.360 -8.813 1.00 94.69 88 LEU A N 1
ATOM 681 C CA . LEU A 1 88 ? 3.647 6.444 -7.847 1.00 94.69 88 LEU A CA 1
ATOM 682 C C . LEU A 1 88 ? 3.356 7.779 -8.540 1.00 94.69 88 LEU A C 1
ATOM 684 O O . LEU A 1 88 ? 2.389 8.467 -8.204 1.00 94.69 88 LEU A O 1
ATOM 688 N N . THR A 1 89 ? 4.164 8.125 -9.543 1.00 92.75 89 THR A N 1
ATOM 689 C CA . THR A 1 89 ? 4.017 9.374 -10.299 1.00 92.75 89 THR A CA 1
ATOM 690 C C . THR A 1 89 ? 2.644 9.460 -10.967 1.00 92.75 89 THR A C 1
ATOM 692 O O . THR A 1 89 ? 1.986 10.504 -10.931 1.00 92.75 89 THR A O 1
ATOM 695 N N . LYS A 1 90 ? 2.164 8.362 -11.559 1.00 95.75 90 LYS A N 1
ATOM 696 C CA . LYS A 1 90 ? 0.838 8.314 -12.191 1.00 95.75 90 LYS A CA 1
ATOM 697 C C . LYS A 1 90 ? -0.293 8.346 -11.169 1.00 95.75 90 LYS A C 1
ATOM 699 O O . LYS A 1 90 ? -1.273 9.054 -11.396 1.00 95.75 90 LYS A O 1
ATOM 704 N N . ILE A 1 91 ? -0.149 7.643 -10.045 1.00 95.88 91 ILE A N 1
ATOM 705 C CA . ILE A 1 91 ? -1.113 7.682 -8.939 1.00 95.88 91 ILE A CA 1
ATOM 706 C C . ILE A 1 91 ? -1.298 9.119 -8.471 1.00 95.88 91 ILE A C 1
ATOM 708 O O . ILE A 1 91 ? -2.427 9.594 -8.429 1.00 95.88 91 ILE A O 1
ATOM 712 N N . LYS A 1 92 ? -0.210 9.844 -8.204 1.00 93.69 92 LYS A N 1
ATOM 713 C CA . LYS A 1 92 ? -0.282 11.215 -7.689 1.00 93.69 92 LYS A CA 1
ATOM 714 C C . LYS A 1 92 ? -0.834 12.224 -8.683 1.00 93.69 92 LYS A C 1
ATOM 716 O O . LYS A 1 92 ? -1.513 13.153 -8.265 1.00 93.69 92 LYS A O 1
ATOM 721 N N . LYS A 1 93 ? -0.637 12.015 -9.987 1.00 94.75 93 LYS A N 1
ATOM 722 C CA . LYS A 1 93 ? -1.307 12.819 -11.024 1.00 94.75 93 LYS A CA 1
ATOM 723 C C . LYS A 1 93 ? -2.825 12.608 -11.045 1.00 94.75 93 LYS A C 1
ATOM 725 O O . LYS A 1 93 ? -3.560 13.536 -11.354 1.00 94.75 93 LYS A O 1
ATOM 730 N N . ILE A 1 94 ? -3.296 11.396 -10.749 1.00 95.69 94 ILE A N 1
ATOM 731 C CA . ILE A 1 94 ? -4.723 11.034 -10.814 1.00 95.69 94 ILE A CA 1
ATOM 732 C C . ILE A 1 94 ? -5.439 11.322 -9.491 1.00 95.69 94 ILE A C 1
ATOM 734 O O . ILE A 1 94 ? -6.573 11.795 -9.480 1.00 95.69 94 ILE A O 1
ATOM 738 N N . HIS A 1 95 ? -4.787 11.007 -8.378 1.00 95.31 95 HIS A N 1
ATOM 739 C CA . HIS A 1 95 ? -5.313 11.140 -7.032 1.00 95.31 95 HIS A CA 1
ATOM 740 C C . HIS A 1 95 ? -4.222 11.693 -6.096 1.00 95.31 95 HIS A C 1
ATOM 742 O O . HIS A 1 95 ? -3.593 10.935 -5.355 1.00 95.31 95 HIS A O 1
ATOM 748 N N . PRO A 1 96 ? -3.996 13.022 -6.099 1.00 92.44 96 PRO A N 1
ATOM 749 C CA . PRO A 1 96 ? -2.938 13.655 -5.303 1.00 92.44 96 PRO A CA 1
ATOM 750 C C . PRO A 1 96 ? -3.034 13.378 -3.794 1.00 92.44 96 PRO A C 1
ATOM 752 O O . PRO A 1 96 ? -2.011 13.258 -3.119 1.00 92.44 96 PRO A O 1
ATOM 755 N N . ALA A 1 97 ? -4.263 13.240 -3.283 1.00 90.94 97 ALA A N 1
ATOM 756 C CA . ALA A 1 97 ? -4.551 13.022 -1.866 1.00 90.94 97 ALA A CA 1
ATOM 757 C C . ALA A 1 97 ? -4.293 11.584 -1.373 1.00 90.94 97 ALA A C 1
ATOM 759 O O . ALA A 1 97 ? -4.201 11.383 -0.161 1.00 90.94 97 ALA A O 1
ATOM 760 N N . ALA A 1 98 ? -4.164 10.595 -2.269 1.00 93.44 98 ALA A N 1
ATOM 761 C CA . ALA A 1 98 ? -3.856 9.219 -1.874 1.00 93.44 98 ALA A CA 1
ATOM 762 C C . ALA A 1 98 ? -2.528 9.177 -1.118 1.00 93.44 98 ALA A C 1
ATOM 764 O O . ALA A 1 98 ? -1.522 9.676 -1.621 1.00 93.44 98 ALA A O 1
ATOM 765 N N . GLN A 1 99 ? -2.491 8.567 0.060 1.00 93.75 99 GLN A N 1
ATOM 766 C CA . GLN A 1 99 ? -1.244 8.375 0.792 1.00 93.75 99 GLN A CA 1
ATOM 767 C C . GLN A 1 99 ? -0.575 7.088 0.322 1.00 93.75 99 GLN A C 1
ATOM 769 O O . GLN A 1 99 ? -1.217 6.043 0.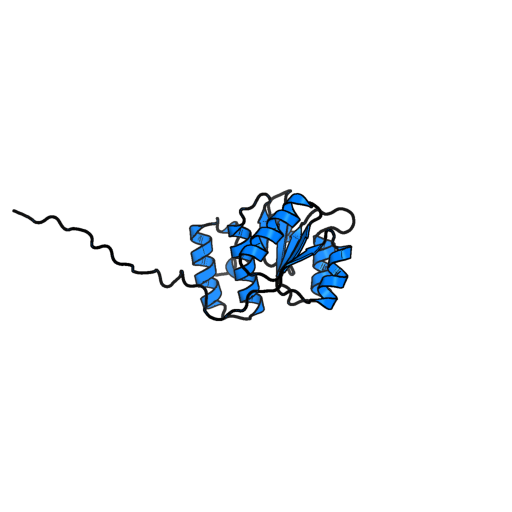265 1.00 93.75 99 GLN A O 1
ATOM 774 N N . VAL A 1 100 ? 0.704 7.163 -0.052 1.00 94.69 100 VAL A N 1
ATOM 775 C CA . VAL A 1 100 ? 1.420 6.023 -0.641 1.00 94.69 100 VAL A CA 1
ATOM 776 C C . VAL A 1 100 ? 2.507 5.542 0.306 1.00 94.69 100 VAL A C 1
ATOM 778 O O . VAL A 1 100 ? 3.415 6.301 0.645 1.00 94.69 100 VAL A O 1
ATOM 781 N N . ILE A 1 101 ? 2.404 4.281 0.712 1.00 93.88 101 ILE A N 1
ATOM 782 C CA . ILE A 1 101 ? 3.397 3.556 1.499 1.00 93.88 101 ILE A CA 1
ATOM 783 C C . ILE A 1 101 ? 4.172 2.666 0.527 1.00 93.88 101 ILE A C 1
ATOM 785 O O . ILE A 1 101 ? 3.597 1.761 -0.077 1.00 93.88 101 ILE A O 1
ATOM 789 N N . MET A 1 102 ? 5.462 2.936 0.357 1.00 92.56 102 MET A N 1
ATOM 790 C CA . MET A 1 102 ? 6.339 2.135 -0.496 1.00 92.56 102 MET A CA 1
ATOM 791 C C . MET A 1 102 ? 6.881 0.935 0.282 1.00 92.56 102 MET A C 1
ATOM 793 O O . MET A 1 102 ? 7.347 1.094 1.410 1.00 92.56 102 MET A O 1
ATOM 797 N N . LEU A 1 103 ? 6.877 -0.248 -0.325 1.00 91.62 103 LEU A N 1
ATOM 798 C CA . LEU A 1 103 ? 7.570 -1.429 0.184 1.00 91.62 103 LEU A CA 1
ATOM 799 C C . LEU A 1 103 ? 8.801 -1.710 -0.682 1.00 91.62 103 LEU A C 1
ATOM 801 O O . LEU A 1 103 ? 8.704 -1.697 -1.906 1.00 91.62 103 LEU A O 1
ATOM 805 N N . THR A 1 104 ? 9.958 -1.965 -0.069 1.00 85.88 104 THR A N 1
ATOM 806 C CA . THR A 1 104 ? 11.210 -2.179 -0.816 1.00 85.88 104 THR A CA 1
ATOM 807 C C . THR A 1 104 ? 12.034 -3.353 -0.309 1.00 85.88 104 THR A C 1
ATOM 809 O O . THR A 1 104 ? 12.264 -3.486 0.890 1.00 85.88 104 THR A O 1
ATOM 812 N N . GLY A 1 105 ? 12.493 -4.208 -1.227 1.00 78.06 105 GLY A N 1
ATOM 813 C CA . GLY A 1 105 ? 13.379 -5.340 -0.932 1.00 78.06 105 GLY A CA 1
ATOM 814 C C . GLY A 1 105 ? 14.874 -5.076 -1.164 1.00 78.06 105 GLY A C 1
ATOM 815 O O . GLY A 1 105 ? 15.685 -5.924 -0.801 1.00 78.06 105 GLY A O 1
ATOM 816 N N . TYR A 1 106 ? 15.264 -3.938 -1.761 1.00 63.53 106 TYR A N 1
ATOM 817 C CA . TYR A 1 106 ? 16.641 -3.699 -2.221 1.00 63.53 106 TYR A CA 1
ATOM 818 C C . TYR A 1 106 ? 17.127 -2.282 -1.893 1.00 63.53 106 TYR A C 1
ATOM 820 O O . TYR A 1 106 ? 16.477 -1.302 -2.248 1.00 63.53 106 TYR A O 1
ATOM 828 N N . GLY A 1 107 ? 18.298 -2.170 -1.252 1.00 56.75 107 GLY A N 1
ATOM 829 C CA . GLY A 1 107 ? 18.821 -0.886 -0.762 1.00 56.75 107 GLY A CA 1
ATOM 830 C C . GLY A 1 107 ? 18.012 -0.338 0.423 1.00 56.75 107 GLY A C 1
ATOM 831 O O . GLY A 1 107 ? 16.894 -0.770 0.688 1.00 56.75 107 GLY A O 1
ATOM 832 N N . GLY A 1 108 ? 18.599 0.556 1.222 1.00 60.69 108 GLY A N 1
ATOM 833 C CA . GLY A 1 108 ? 17.913 1.115 2.393 1.00 60.69 108 GLY A CA 1
ATOM 834 C C . GLY A 1 108 ? 16.602 1.802 1.998 1.00 60.69 108 GLY A C 1
ATOM 835 O O . GLY A 1 108 ? 16.579 2.557 1.028 1.00 60.69 108 GLY A O 1
ATOM 836 N N . ALA A 1 109 ? 15.527 1.573 2.763 1.00 61.41 109 ALA A N 1
ATOM 837 C CA . ALA A 1 109 ? 14.225 2.223 2.565 1.00 61.41 109 ALA A CA 1
ATOM 838 C C . ALA A 1 109 ? 14.329 3.755 2.476 1.00 61.41 109 ALA A C 1
ATOM 840 O O . ALA A 1 109 ? 13.545 4.395 1.780 1.00 61.41 109 ALA A O 1
ATOM 841 N N . GLU A 1 110 ? 15.360 4.314 3.108 1.00 61.31 110 GLU A N 1
ATOM 842 C CA . GLU A 1 110 ? 15.780 5.705 2.995 1.00 61.31 110 GLU A CA 1
ATOM 843 C C . GLU A 1 110 ? 16.010 6.126 1.542 1.00 61.31 110 GLU A C 1
ATOM 845 O O . GLU A 1 110 ? 15.342 7.041 1.085 1.00 61.31 110 GLU A O 1
ATOM 850 N N . ALA A 1 111 ? 16.856 5.436 0.772 1.00 63.25 111 ALA A N 1
ATOM 851 C CA . ALA A 1 111 ? 17.166 5.812 -0.612 1.00 63.25 111 ALA A CA 1
ATOM 852 C C . ALA A 1 111 ? 15.930 5.760 -1.531 1.00 63.25 111 ALA A C 1
ATOM 854 O O . ALA A 1 111 ? 15.767 6.594 -2.423 1.00 63.25 111 ALA A O 1
ATOM 855 N N . ALA A 1 112 ? 15.024 4.810 -1.287 1.00 62.12 112 ALA A N 1
ATOM 856 C CA . ALA A 1 112 ? 13.757 4.739 -2.006 1.00 62.12 112 ALA A CA 1
ATOM 857 C C . ALA A 1 112 ? 12.840 5.922 -1.653 1.00 62.12 112 ALA A C 1
ATOM 859 O O . ALA A 1 112 ? 12.233 6.543 -2.529 1.00 62.12 112 ALA A O 1
ATOM 860 N N . CYS A 1 113 ? 12.784 6.275 -0.369 1.00 65.19 113 CYS A N 1
ATOM 861 C CA . CYS A 1 113 ? 12.056 7.443 0.105 1.00 65.19 113 CYS A CA 1
ATOM 862 C C . CYS A 1 113 ? 12.640 8.737 -0.461 1.00 65.19 113 CYS A C 1
ATOM 864 O O . CYS A 1 113 ? 11.874 9.567 -0.945 1.00 65.19 113 CYS A O 1
ATOM 866 N N . GLU A 1 114 ? 13.969 8.870 -0.475 1.00 65.94 114 GLU A N 1
ATOM 867 C CA . GLU A 1 114 ? 14.731 9.963 -1.083 1.00 65.94 114 GLU A CA 1
ATOM 868 C C . GLU A 1 114 ? 14.349 10.186 -2.550 1.00 65.94 114 GLU A C 1
ATOM 870 O O . GLU A 1 114 ? 14.013 11.305 -2.940 1.00 65.94 114 GLU A O 1
ATOM 875 N N . ALA A 1 115 ? 14.319 9.122 -3.353 1.00 62.41 115 ALA A N 1
ATOM 876 C CA . ALA A 1 115 ? 13.968 9.204 -4.769 1.00 62.41 115 ALA A CA 1
ATOM 877 C C . ALA A 1 115 ? 12.496 9.605 -5.009 1.00 62.41 115 ALA A C 1
ATOM 879 O O . AL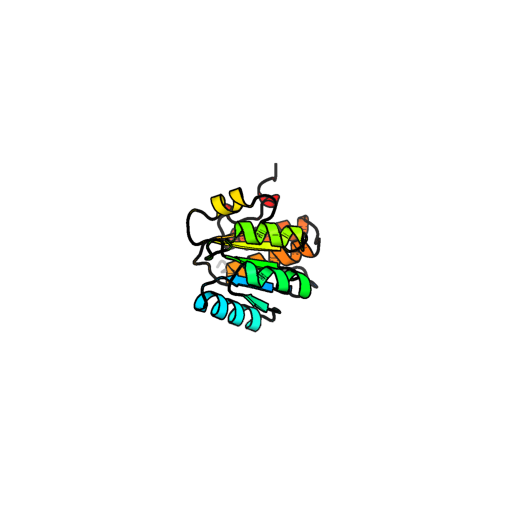A A 1 115 ? 12.181 10.272 -5.994 1.00 62.41 115 ALA A O 1
ATOM 880 N N . GLY A 1 116 ? 11.584 9.243 -4.100 1.00 60.91 116 GLY A N 1
ATOM 881 C CA . GLY A 1 116 ? 10.141 9.511 -4.202 1.00 60.91 116 GLY A CA 1
ATOM 882 C C . GLY A 1 116 ? 9.648 10.775 -3.479 1.00 60.91 116 GLY A C 1
ATOM 883 O O . GLY A 1 116 ? 8.437 10.962 -3.332 1.00 60.91 116 GLY A O 1
ATOM 884 N N . LYS A 1 117 ? 10.562 11.628 -3.002 1.00 61.78 117 LYS A N 1
ATOM 885 C CA . LYS A 1 117 ? 10.390 12.566 -1.874 1.00 61.78 117 LYS A CA 1
ATOM 886 C C . LYS A 1 117 ? 9.211 13.555 -1.826 1.00 61.78 117 LYS A C 1
ATOM 888 O O . LYS A 1 117 ? 8.879 13.950 -0.707 1.00 61.78 117 LYS A O 1
ATOM 893 N N . PRO A 1 118 ? 8.544 13.989 -2.914 1.00 64.50 118 PRO A N 1
ATOM 894 C CA . PRO A 1 118 ? 7.307 14.762 -2.766 1.00 64.50 118 PRO A CA 1
ATOM 895 C C . PRO A 1 118 ? 6.052 13.889 -2.614 1.00 64.50 118 PRO A C 1
ATOM 897 O O . PRO A 1 118 ? 4.996 14.383 -2.233 1.00 64.50 118 PRO A O 1
ATOM 900 N N . HIS A 1 119 ? 6.135 12.604 -2.951 1.00 80.94 119 HIS A N 1
ATOM 901 C CA . HIS A 1 119 ? 4.966 11.789 -3.269 1.00 80.94 119 HIS A CA 1
ATOM 902 C C . HIS A 1 119 ? 4.798 10.562 -2.363 1.00 80.94 119 HIS A C 1
ATOM 904 O O . HIS A 1 119 ? 3.693 10.026 -2.276 1.00 80.94 119 HIS A O 1
ATOM 910 N N . VAL A 1 120 ? 5.850 10.132 -1.670 1.00 85.56 120 VAL A N 1
ATOM 911 C CA . VAL A 1 120 ? 5.797 8.998 -0.738 1.00 85.56 120 VAL A CA 1
ATOM 912 C C . VAL A 1 120 ? 5.479 9.481 0.676 1.00 85.56 120 VAL A C 1
ATOM 914 O O . VAL A 1 120 ? 6.085 10.431 1.165 1.00 85.56 120 VAL A O 1
ATOM 917 N N . PHE A 1 121 ? 4.533 8.814 1.340 1.00 86.00 121 PHE A N 1
ATOM 918 C CA . PHE A 1 121 ? 4.210 9.062 2.746 1.00 86.00 121 PHE A CA 1
ATOM 919 C C . PHE A 1 121 ? 5.223 8.385 3.683 1.00 86.00 121 PHE A C 1
ATOM 921 O O . PHE A 1 121 ? 5.710 9.009 4.626 1.00 86.00 121 PHE A O 1
ATOM 928 N N . MET A 1 122 ? 5.536 7.113 3.415 1.00 86.19 122 MET A N 1
ATOM 929 C CA . MET A 1 122 ? 6.456 6.282 4.199 1.00 86.19 122 MET A CA 1
ATOM 930 C C . MET A 1 122 ? 7.050 5.167 3.334 1.00 86.19 122 MET A C 1
ATOM 932 O O . MET A 1 122 ? 6.391 4.706 2.402 1.00 86.19 122 MET A O 1
ATOM 936 N N . CYS A 1 123 ? 8.256 4.707 3.669 1.00 87.25 123 CYS A N 1
ATOM 937 C CA . CYS A 1 123 ? 8.860 3.511 3.085 1.00 87.25 123 CYS A CA 1
ATOM 938 C C . CYS A 1 123 ? 9.097 2.462 4.169 1.00 87.25 123 CYS A C 1
ATOM 940 O O . CYS A 1 123 ? 9.643 2.784 5.221 1.00 87.25 123 CYS A O 1
ATOM 942 N N . LEU A 1 124 ? 8.731 1.213 3.894 1.00 87.69 124 LEU A N 1
ATOM 943 C CA . LEU A 1 124 ? 9.006 0.065 4.754 1.00 87.69 124 LEU A CA 1
ATOM 944 C C . LEU A 1 124 ? 9.895 -0.933 4.007 1.00 87.69 124 LEU A C 1
ATOM 946 O O . LEU A 1 124 ? 9.735 -1.161 2.804 1.00 87.69 124 LEU A O 1
ATOM 950 N N . LYS A 1 125 ? 10.843 -1.542 4.720 1.00 87.38 125 LYS A N 1
ATOM 951 C CA . LYS A 1 125 ? 11.736 -2.556 4.155 1.00 87.38 125 LYS A CA 1
ATOM 952 C C . LYS A 1 125 ? 11.054 -3.923 4.185 1.00 87.38 125 LYS A C 1
ATOM 954 O O . LYS A 1 125 ? 10.532 -4.326 5.214 1.00 87.38 125 LYS A O 1
ATOM 959 N N . LYS A 1 126 ? 11.096 -4.661 3.080 1.00 85.00 126 LYS A N 1
ATOM 960 C CA . LYS A 1 126 ? 10.735 -6.079 3.033 1.00 85.00 126 LYS A CA 1
ATOM 961 C C . LYS A 1 126 ? 11.925 -6.944 3.497 1.00 85.00 126 LYS A C 1
ATOM 963 O O . LYS A 1 126 ? 13.060 -6.672 3.094 1.00 85.00 126 LYS A O 1
ATOM 968 N N . PRO A 1 127 ? 11.687 -7.998 4.299 1.00 86.81 127 PRO A N 1
ATOM 969 C CA . PRO A 1 127 ? 10.417 -8.314 4.956 1.00 86.81 127 PRO A CA 1
ATOM 970 C C . PRO A 1 127 ? 10.112 -7.317 6.090 1.00 86.81 127 PRO A C 1
ATOM 972 O O . PRO A 1 127 ? 11.011 -6.953 6.843 1.00 86.81 127 PRO A O 1
ATOM 975 N N . CYS A 1 128 ? 8.846 -6.917 6.226 1.00 81.19 128 CYS A N 1
ATOM 976 C CA . CYS A 1 128 ? 8.345 -6.125 7.356 1.00 81.19 128 CYS A CA 1
ATOM 977 C C . CYS A 1 128 ? 7.242 -6.896 8.082 1.00 81.19 128 CYS A C 1
ATOM 979 O O . CYS A 1 128 ? 6.532 -7.707 7.481 1.00 81.19 128 CYS A O 1
ATOM 981 N N . ALA A 1 129 ? 7.099 -6.647 9.383 1.00 88.19 129 ALA A N 1
ATOM 982 C CA . ALA A 1 129 ? 5.992 -7.203 10.150 1.00 88.19 129 ALA A CA 1
ATOM 983 C C . ALA A 1 129 ? 4.659 -6.540 9.755 1.00 88.19 129 ALA A C 1
ATOM 985 O O . ALA A 1 129 ? 4.602 -5.374 9.354 1.00 88.19 129 ALA A O 1
ATOM 986 N N . ILE A 1 130 ? 3.554 -7.269 9.908 1.00 89.25 130 ILE A N 1
ATOM 987 C CA . ILE A 1 130 ? 2.225 -6.727 9.602 1.00 89.25 130 ILE A CA 1
ATOM 988 C C . ILE A 1 130 ? 1.897 -5.511 10.476 1.00 89.25 130 ILE A C 1
ATOM 990 O O . ILE A 1 130 ? 1.281 -4.556 10.008 1.00 89.25 130 ILE A O 1
ATOM 994 N N . GLU A 1 131 ? 2.351 -5.501 11.726 1.00 86.19 131 GLU A N 1
ATOM 995 C CA . GLU A 1 131 ? 2.149 -4.395 12.659 1.00 86.19 131 GLU A CA 1
ATOM 996 C C . GLU A 1 131 ? 2.783 -3.091 12.156 1.00 86.19 131 GLU A C 1
ATOM 998 O O . GLU A 1 131 ? 2.248 -2.017 12.432 1.00 86.19 131 GLU A O 1
ATOM 1003 N N . GLU A 1 132 ? 3.879 -3.168 11.392 1.00 87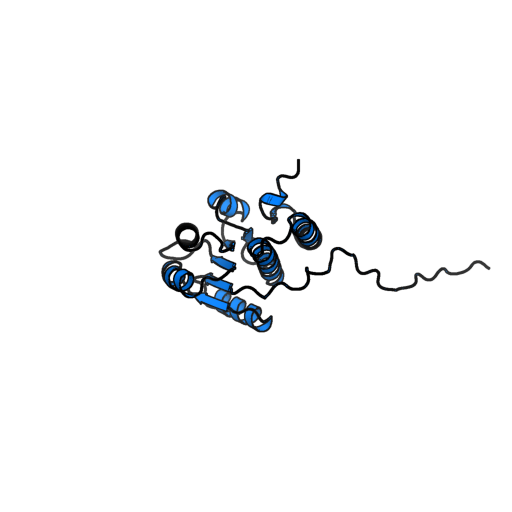.12 132 GLU A N 1
ATOM 1004 C CA . GLU A 1 132 ? 4.507 -1.987 10.780 1.00 87.12 132 GLU A CA 1
ATOM 1005 C C . GLU A 1 132 ? 3.642 -1.424 9.665 1.00 87.12 132 GLU A C 1
ATOM 1007 O O . GLU A 1 132 ? 3.381 -0.222 9.619 1.00 87.12 132 GLU A O 1
ATOM 1012 N N . ILE A 1 133 ? 3.118 -2.308 8.818 1.00 91.31 133 ILE A N 1
ATOM 1013 C CA . ILE A 1 133 ? 2.218 -1.933 7.730 1.00 91.31 133 ILE A CA 1
ATOM 1014 C C . ILE A 1 133 ? 0.929 -1.322 8.292 1.00 91.31 133 ILE A C 1
ATOM 1016 O O . ILE A 1 133 ? 0.502 -0.265 7.834 1.00 91.31 133 ILE A O 1
ATOM 1020 N N . VAL A 1 134 ? 0.326 -1.938 9.313 1.00 90.69 134 VAL A N 1
ATOM 1021 C CA . VAL A 1 134 ? -0.899 -1.435 9.961 1.00 90.69 134 VAL A CA 1
ATOM 1022 C C . VAL A 1 134 ? -0.663 -0.063 10.582 1.00 90.69 134 VAL A C 1
ATOM 1024 O O . VAL A 1 134 ? -1.444 0.858 10.349 1.00 90.69 134 VAL A O 1
ATOM 1027 N N . THR A 1 135 ? 0.445 0.106 11.301 1.00 85.12 135 THR A N 1
ATOM 1028 C CA . THR A 1 135 ? 0.819 1.394 11.894 1.00 85.12 135 THR A CA 1
ATOM 1029 C C . THR A 1 135 ? 0.985 2.474 10.818 1.00 85.12 135 THR A C 1
ATOM 1031 O O . THR A 1 135 ? 0.483 3.591 10.966 1.00 85.12 135 THR A O 1
ATOM 1034 N N . ALA A 1 136 ? 1.636 2.139 9.700 1.00 88.94 136 ALA A N 1
ATOM 1035 C CA . ALA A 1 136 ? 1.805 3.041 8.567 1.00 88.94 136 ALA A CA 1
ATOM 1036 C C . ALA A 1 136 ? 0.464 3.411 7.907 1.00 88.94 136 ALA A C 1
ATOM 1038 O O . ALA A 1 136 ? 0.243 4.584 7.604 1.00 88.94 136 ALA A O 1
ATOM 1039 N N . ILE A 1 137 ? -0.450 2.448 7.730 1.00 91.81 137 ILE A N 1
ATOM 1040 C CA . ILE A 1 137 ? -1.806 2.679 7.202 1.00 91.81 137 ILE A CA 1
ATOM 1041 C C . ILE A 1 137 ? -2.571 3.654 8.096 1.00 91.81 137 ILE A C 1
ATOM 1043 O O . ILE A 1 137 ? -3.200 4.584 7.597 1.00 91.81 137 ILE A O 1
ATOM 1047 N N . GLU A 1 138 ? -2.540 3.454 9.412 1.00 86.69 138 GLU A N 1
ATOM 1048 C CA . GLU A 1 138 ? -3.261 4.313 10.352 1.00 86.69 138 GLU A CA 1
ATOM 1049 C C . GLU A 1 138 ? -2.709 5.740 10.351 1.00 86.69 138 GLU A C 1
ATOM 1051 O O . GLU A 1 138 ? -3.480 6.698 10.273 1.00 86.69 138 GLU A O 1
ATOM 1056 N N . ALA A 1 139 ? -1.382 5.886 10.354 1.00 83.44 139 ALA A N 1
ATOM 1057 C CA . ALA A 1 139 ? -0.717 7.178 10.223 1.00 83.44 139 ALA A CA 1
ATOM 1058 C C . ALA A 1 139 ? -1.067 7.883 8.897 1.00 83.44 139 ALA A C 1
ATOM 1060 O O . ALA A 1 139 ? -1.314 9.090 8.880 1.00 83.44 139 ALA A O 1
ATOM 1061 N N . ALA A 1 140 ? -1.124 7.133 7.795 1.00 87.94 140 ALA A N 1
ATOM 1062 C CA . ALA A 1 140 ? -1.513 7.634 6.482 1.00 87.94 140 ALA A CA 1
ATOM 1063 C C . ALA A 1 140 ? -2.990 8.068 6.445 1.00 87.94 140 ALA A C 1
ATOM 1065 O O . ALA A 1 140 ? -3.318 9.133 5.925 1.00 87.94 140 ALA A O 1
ATOM 1066 N N . ALA A 1 141 ? -3.891 7.287 7.041 1.00 85.56 141 ALA A N 1
ATOM 1067 C CA . ALA A 1 141 ? -5.313 7.617 7.114 1.00 85.56 141 ALA A CA 1
ATOM 1068 C C . ALA A 1 141 ? -5.566 8.897 7.922 1.00 85.56 141 ALA A C 1
ATOM 1070 O O . ALA A 1 141 ? -6.339 9.758 7.503 1.00 85.56 141 ALA A O 1
ATOM 1071 N N . LEU A 1 142 ? -4.870 9.046 9.052 1.00 81.94 142 LEU A N 1
ATOM 1072 C CA . LEU A 1 142 ? -4.898 10.258 9.867 1.00 81.94 142 LEU A CA 1
ATOM 1073 C C . LEU A 1 142 ? -4.453 11.496 9.077 1.00 81.94 142 LEU A C 1
ATOM 1075 O O . LEU A 1 142 ? -5.066 12.556 9.205 1.00 81.94 142 LEU A O 1
ATOM 1079 N N . GLU A 1 143 ? -3.417 11.355 8.245 1.00 77.44 143 GLU A N 1
ATOM 1080 C CA . GLU A 1 143 ? -2.950 12.443 7.387 1.00 77.44 143 GLU A CA 1
ATOM 1081 C C . GLU A 1 143 ? -3.975 12.831 6.328 1.00 77.44 143 GLU A C 1
ATOM 1083 O O . GLU A 1 143 ? -4.259 14.009 6.123 1.00 77.44 143 GLU A O 1
ATOM 1088 N N . ASN A 1 144 ? -4.554 11.836 5.660 1.00 78.75 144 ASN A N 1
ATOM 1089 C CA . ASN A 1 144 ? -5.573 12.076 4.649 1.00 78.75 144 ASN A CA 1
ATOM 1090 C C . ASN A 1 144 ? -6.799 12.807 5.239 1.00 78.75 144 ASN A C 1
ATOM 1092 O O . ASN A 1 144 ? -7.341 13.720 4.614 1.00 78.75 144 ASN A O 1
ATOM 1096 N N . ALA A 1 145 ? -7.171 12.481 6.480 1.00 74.44 145 ALA A N 1
ATOM 1097 C CA . ALA A 1 145 ? -8.263 13.114 7.216 1.00 74.44 145 ALA A CA 1
ATOM 1098 C C . ALA A 1 145 ? -7.954 14.539 7.739 1.00 74.44 145 ALA A C 1
ATOM 1100 O O . ALA A 1 145 ? -8.807 15.121 8.406 1.00 74.44 145 ALA A O 1
ATOM 1101 N N . HIS A 1 146 ? -6.772 15.113 7.456 1.00 67.81 146 HIS A N 1
ATOM 1102 C CA . HIS A 1 146 ? -6.339 16.439 7.936 1.00 67.81 146 HIS A CA 1
ATOM 1103 C C . HIS A 1 146 ? -6.430 16.602 9.467 1.00 67.81 146 HIS A C 1
ATOM 1105 O O . HIS A 1 146 ? -6.665 17.695 9.990 1.00 67.81 146 HIS A O 1
ATOM 1111 N N . VAL A 1 147 ? -6.247 15.507 10.207 1.00 59.66 147 VAL A N 1
ATOM 1112 C CA . VAL A 1 147 ? -6.272 15.521 11.674 1.00 59.66 147 VAL A CA 1
ATOM 1113 C C . VAL A 1 147 ? -5.074 16.321 12.183 1.00 59.66 147 VAL A C 1
ATOM 1115 O O . VAL A 1 147 ? -3.985 16.244 11.614 1.00 59.66 147 VAL A O 1
ATOM 1118 N N . SER A 1 148 ? -5.278 17.112 13.245 1.00 52.53 148 SER A N 1
ATOM 1119 C CA . SER A 1 148 ? -4.307 18.129 13.663 1.00 52.53 148 SER A CA 1
ATOM 1120 C C . SER A 1 148 ? -2.873 17.568 13.802 1.00 52.53 148 SER A C 1
ATOM 1122 O O . SER A 1 148 ? -2.681 16.492 14.388 1.00 52.53 148 SER A O 1
ATOM 1124 N N . PRO A 1 149 ? -1.843 18.298 13.319 1.00 53.34 149 PRO A N 1
ATOM 1125 C CA . PRO A 1 149 ? -0.458 17.827 13.340 1.00 53.34 149 PRO A CA 1
ATOM 1126 C C . PRO A 1 149 ? 0.054 17.460 14.736 1.00 53.34 149 PRO A C 1
ATOM 1128 O O . PRO A 1 149 ? 0.919 16.600 14.854 1.00 53.34 149 PRO A O 1
ATOM 1131 N N . VAL A 1 150 ? -0.474 18.082 15.797 1.00 55.16 150 VAL A N 1
ATOM 1132 C CA . VAL A 1 150 ? -0.034 17.872 17.187 1.00 55.16 150 VAL A CA 1
ATOM 1133 C C . VAL A 1 150 ? -0.491 16.513 17.719 1.00 55.16 150 VAL A C 1
ATOM 1135 O O . VAL A 1 150 ? 0.331 15.755 18.237 1.00 55.16 150 VAL A O 1
ATOM 1138 N N . SER A 1 151 ? -1.768 16.167 17.532 1.00 57.56 151 SER A N 1
ATOM 1139 C CA . SER A 1 151 ? -2.315 14.867 17.948 1.00 57.56 151 SER A CA 1
ATOM 1140 C C . SER A 1 151 ? -1.699 13.721 17.149 1.00 57.56 151 SER A C 1
ATOM 1142 O O . SER A 1 151 ? -1.365 12.677 17.707 1.00 57.56 151 SER A O 1
ATOM 1144 N N . LEU A 1 152 ? -1.480 13.945 15.850 1.00 59.25 152 LEU A N 1
ATOM 1145 C CA . LEU A 1 152 ? -0.834 12.982 14.968 1.00 59.25 152 LEU A CA 1
ATOM 1146 C C . LEU A 1 152 ? 0.639 12.769 15.339 1.00 59.25 152 LEU A C 1
ATOM 1148 O O . LEU A 1 152 ? 1.085 11.629 15.433 1.00 59.25 152 LEU A O 1
ATOM 1152 N N . LYS A 1 153 ? 1.384 13.852 15.606 1.00 56.69 153 LYS A N 1
ATOM 1153 C CA . LYS A 1 153 ? 2.798 13.805 16.003 1.00 56.69 153 LYS A CA 1
ATOM 1154 C C . LYS A 1 153 ? 3.004 13.071 17.314 1.00 56.69 153 LYS A C 1
ATOM 1156 O O . LYS A 1 153 ? 3.896 12.239 17.386 1.00 56.69 153 LYS A O 1
ATOM 1161 N N . GLN A 1 154 ? 2.196 13.358 18.330 1.00 62.19 154 GLN A N 1
ATOM 1162 C CA . GLN A 1 154 ? 2.327 12.712 19.637 1.00 62.19 154 GLN A CA 1
ATOM 1163 C C . GLN A 1 154 ? 1.978 11.224 19.584 1.00 62.19 154 GLN A C 1
ATOM 1165 O O . GLN A 1 154 ? 2.709 10.420 20.158 1.00 62.19 154 GLN A O 1
ATOM 1170 N N . TRP A 1 155 ? 0.917 10.849 18.863 1.00 65.19 155 TRP A N 1
ATOM 1171 C CA . TRP A 1 155 ? 0.540 9.444 18.715 1.00 65.19 155 TRP A CA 1
ATOM 1172 C C . TRP A 1 155 ? 1.556 8.665 17.870 1.00 65.19 155 TRP A C 1
ATOM 1174 O O . TRP A 1 155 ? 2.061 7.641 18.323 1.00 65.19 155 TRP A O 1
ATOM 1184 N N . ILE A 1 156 ? 1.942 9.186 16.695 1.00 64.06 156 ILE A N 1
ATOM 1185 C CA . ILE A 1 156 ? 2.973 8.569 15.847 1.00 64.06 156 ILE A CA 1
ATOM 1186 C C . ILE A 1 156 ? 4.286 8.461 16.614 1.00 64.06 156 ILE A C 1
ATOM 1188 O O . ILE A 1 156 ? 4.838 7.374 16.682 1.00 64.06 156 ILE A O 1
ATOM 1192 N N . LEU A 1 157 ? 4.781 9.529 17.246 1.00 63.56 157 LEU A N 1
ATOM 1193 C CA . LEU A 1 157 ? 6.018 9.440 18.026 1.00 63.56 157 LEU A CA 1
ATOM 1194 C C . LEU A 1 157 ? 5.894 8.416 19.151 1.00 63.56 157 LEU A C 1
ATOM 1196 O O . LEU A 1 157 ? 6.813 7.633 19.310 1.00 63.56 157 LEU A O 1
ATOM 1200 N N . GLY A 1 158 ? 4.778 8.351 19.882 1.00 64.75 158 GLY A N 1
ATOM 1201 C CA . GLY A 1 158 ? 4.580 7.357 20.942 1.00 64.75 158 GLY A CA 1
ATOM 1202 C C . GLY A 1 158 ? 4.586 5.907 20.444 1.00 64.75 158 GLY A C 1
ATOM 1203 O O . GLY A 1 158 ? 5.209 5.046 21.067 1.00 64.75 158 GLY A O 1
ATOM 1204 N N . VAL A 1 159 ? 3.936 5.635 19.309 1.00 62.53 159 VAL A N 1
ATOM 1205 C CA . VAL A 1 159 ? 3.921 4.305 18.677 1.00 62.53 159 VAL A CA 1
ATOM 1206 C C . VAL A 1 159 ? 5.296 3.963 18.097 1.00 62.53 159 VAL A C 1
ATOM 1208 O O . VAL A 1 159 ? 5.813 2.870 18.328 1.00 62.53 159 VAL A O 1
ATOM 1211 N N . PHE A 1 160 ? 5.920 4.906 17.390 1.00 61.62 160 PHE A N 1
ATOM 1212 C CA . PHE A 1 160 ? 7.196 4.691 16.718 1.00 61.62 160 PHE A CA 1
ATOM 1213 C C . PHE A 1 160 ? 8.376 4.626 17.690 1.00 61.62 160 PHE A C 1
ATOM 1215 O O . PHE A 1 160 ? 9.171 3.710 17.548 1.00 61.62 160 PHE A O 1
ATOM 1222 N N . PHE A 1 161 ? 8.469 5.465 18.730 1.00 59.91 161 PHE A N 1
ATOM 1223 C CA . PHE A 1 161 ? 9.553 5.374 19.732 1.00 59.91 161 PHE A CA 1
ATOM 1224 C C . PHE A 1 161 ? 9.594 4.016 20.443 1.00 59.91 161 PHE A C 1
ATOM 1226 O O . PHE A 1 161 ? 10.644 3.592 20.919 1.00 59.91 161 PHE A O 1
ATOM 1233 N N . LYS A 1 162 ? 8.445 3.340 20.543 1.00 53.59 162 LYS A N 1
ATOM 1234 C CA . LYS A 1 162 ? 8.312 2.038 21.206 1.00 53.59 162 LYS A CA 1
ATOM 1235 C C . LYS A 1 162 ? 8.595 0.860 20.264 1.00 53.59 162 LYS A C 1
ATOM 1237 O O . LYS A 1 162 ? 8.796 -0.252 20.749 1.00 53.59 162 LYS A O 1
ATOM 1242 N N . ARG A 1 163 ? 8.564 1.068 18.939 1.00 52.44 163 ARG A N 1
ATOM 1243 C CA . ARG A 1 163 ? 8.496 -0.017 17.939 1.00 52.44 163 ARG A CA 1
ATOM 1244 C C . ARG A 1 163 ? 9.502 0.097 16.783 1.00 52.44 163 ARG A C 1
ATOM 1246 O O . ARG A 1 163 ? 9.875 -0.937 16.244 1.00 52.44 163 ARG A O 1
ATOM 1253 N N . TYR A 1 164 ? 9.978 1.296 16.448 1.00 49.88 164 TYR A N 1
ATOM 1254 C CA . TYR A 1 164 ? 10.877 1.581 15.322 1.00 49.88 164 TYR A CA 1
ATOM 1255 C C . TYR A 1 164 ? 12.053 2.466 15.745 1.00 49.88 164 TYR A C 1
ATOM 1257 O O . TYR A 1 164 ? 11.968 3.239 16.699 1.00 49.88 164 TYR A O 1
ATOM 1265 N N . ARG A 1 165 ? 13.162 2.382 15.004 1.00 54.31 165 ARG A N 1
ATOM 1266 C CA . ARG A 1 165 ? 14.191 3.426 15.041 1.00 54.31 165 ARG A CA 1
ATOM 1267 C C . ARG A 1 165 ? 13.634 4.698 14.380 1.00 54.31 165 ARG A C 1
ATOM 1269 O O . ARG A 1 165 ? 12.691 4.657 13.591 1.00 54.31 165 ARG A O 1
ATOM 1276 N N . THR A 1 166 ? 14.181 5.850 14.754 1.00 51.53 166 THR A N 1
ATOM 1277 C CA . THR A 1 166 ? 13.710 7.179 14.323 1.00 51.53 166 THR A CA 1
ATOM 1278 C C . THR A 1 166 ? 13.738 7.386 12.802 1.00 51.53 166 THR A C 1
ATOM 1280 O O . THR A 1 166 ? 12.969 8.204 12.311 1.00 51.53 166 THR A O 1
ATOM 1283 N N . ASP A 1 167 ? 14.562 6.613 12.083 1.00 51.72 167 ASP A N 1
ATOM 1284 C CA . ASP A 1 167 ? 14.757 6.527 10.618 1.00 51.72 167 ASP A CA 1
ATOM 1285 C C . ASP A 1 167 ? 13.513 6.147 9.796 1.00 51.72 167 ASP A C 1
ATOM 1287 O O . ASP A 1 167 ? 13.416 6.526 8.630 1.00 51.72 167 ASP A O 1
ATOM 1291 N N . ALA A 1 168 ? 12.504 5.518 10.399 1.00 52.88 168 ALA A N 1
ATOM 1292 C CA . ALA A 1 168 ? 11.280 5.106 9.701 1.00 52.88 168 ALA A CA 1
ATOM 1293 C C . ALA A 1 168 ? 10.135 6.149 9.708 1.00 52.88 168 ALA A C 1
ATOM 1295 O O . ALA A 1 168 ? 9.046 5.886 9.191 1.00 52.88 168 ALA A O 1
ATOM 1296 N N . LEU A 1 169 ? 10.327 7.323 10.321 1.00 60.69 169 LEU A N 1
ATOM 1297 C CA . LEU A 1 169 ? 9.252 8.305 10.512 1.00 60.69 169 LEU A CA 1
ATOM 1298 C C . LEU A 1 169 ? 8.908 9.098 9.230 1.00 60.69 169 LEU A C 1
ATOM 1300 O O . LEU A 1 169 ? 9.799 9.421 8.444 1.00 60.69 169 LEU A O 1
ATOM 1304 N N . PRO A 1 170 ? 7.640 9.515 9.025 1.00 60.69 170 PRO A N 1
ATOM 1305 C CA . PRO A 1 170 ? 7.266 10.403 7.917 1.00 60.69 170 PRO A CA 1
ATOM 1306 C C . PRO A 1 170 ? 8.045 11.730 7.912 1.00 60.69 170 PRO A C 1
ATOM 1308 O O . PRO A 1 170 ? 8.298 12.312 8.968 1.00 60.69 170 PRO A O 1
ATOM 1311 N N . ARG A 1 171 ? 8.346 12.280 6.723 1.00 58.12 171 ARG A N 1
ATOM 1312 C CA . ARG A 1 171 ? 9.225 13.460 6.526 1.00 58.12 171 ARG A CA 1
ATOM 1313 C C . ARG A 1 171 ? 8.948 14.642 7.468 1.00 58.12 171 ARG A C 1
ATOM 1315 O O . ARG A 1 171 ? 9.882 15.262 7.966 1.00 58.12 171 ARG A O 1
ATOM 1322 N N . ARG A 1 172 ? 7.682 14.967 7.744 1.00 58.75 172 ARG A N 1
ATOM 1323 C CA . ARG A 1 172 ? 7.326 16.114 8.604 1.00 58.75 172 ARG A CA 1
ATOM 1324 C C . ARG A 1 172 ? 7.832 15.994 10.050 1.00 58.75 172 ARG A C 1
ATOM 1326 O O . ARG A 1 172 ? 7.794 16.972 10.788 1.00 58.75 172 ARG A O 1
ATOM 1333 N N . PHE A 1 173 ? 8.229 14.795 10.477 1.00 54.84 173 PHE A N 1
ATOM 1334 C CA . PHE A 1 173 ? 8.747 14.537 11.819 1.00 54.84 173 PHE A CA 1
ATOM 1335 C C . PHE A 1 173 ? 10.258 14.732 11.929 1.00 54.84 173 PHE A C 1
ATOM 1337 O O . PHE A 1 173 ? 10.752 14.859 13.044 1.00 54.84 173 PHE A O 1
ATOM 1344 N N . TRP A 1 174 ? 10.959 14.825 10.797 1.00 53.03 174 TRP A N 1
ATOM 1345 C CA . TRP A 1 174 ? 12.401 15.056 10.733 1.00 53.03 174 TRP A CA 1
ATOM 1346 C C . TRP A 1 174 ? 12.779 16.521 10.920 1.00 53.03 174 TRP A C 1
ATOM 1348 O O . TRP A 1 174 ? 13.802 16.822 11.522 1.00 53.03 174 TRP A O 1
ATOM 1358 N N . ASN A 1 175 ? 11.920 17.438 10.472 1.00 44.38 175 ASN A N 1
ATOM 1359 C CA . ASN A 1 175 ? 12.148 18.870 10.628 1.00 44.38 175 ASN A CA 1
ATOM 1360 C C . ASN A 1 175 ? 11.343 19.384 11.825 1.00 44.38 175 ASN A C 1
ATOM 1362 O O . ASN A 1 175 ? 10.212 19.853 11.697 1.00 44.38 175 ASN A O 1
ATOM 1366 N N . GLY A 1 176 ? 11.929 19.219 13.008 1.00 42.88 176 GLY A N 1
ATOM 1367 C CA . GLY A 1 176 ? 11.515 19.859 14.251 1.00 42.88 176 GLY A CA 1
ATOM 1368 C C . GLY A 1 176 ? 12.712 20.568 14.870 1.00 42.88 176 GLY A C 1
ATOM 1369 O O . GLY A 1 176 ? 13.325 20.022 15.782 1.00 42.88 176 GLY A O 1
ATOM 1370 N N . GLY A 1 177 ? 13.027 21.743 14.328 1.00 38.62 177 GLY A N 1
ATOM 1371 C CA . GLY A 1 177 ? 14.114 22.645 14.703 1.00 38.62 177 GLY A CA 1
ATOM 1372 C C . GLY A 1 177 ? 14.185 23.765 13.683 1.00 38.62 177 GLY A C 1
ATOM 1373 O O . GLY A 1 177 ? 14.518 23.437 12.524 1.00 38.62 177 GLY A O 1
#

Secondary structure (DSSP, 8-state):
-----PPPP-----TTSS--TTPPPPEEEEE-S-HHHHHHHHHHHHHTT-EEEEESSHHHHHHHHHHH--SEEEEES--SSS-HHHHHHHHHHH-TT-EEEEEESSS-HHHHHHHTTTT-SEEEESS--HHHHHHHHHHHHHHHTT--HHHHHHHHHHHHHHHS-GGGS-GGGT---

Radius of gyration: 18.53 Å; Cα contacts (8 Å, |Δi|>4): 255; chains: 1; bounding box: 33×38×79 Å

Foldseek 3Di:
DDDDDDDDDDDPDPPLADQPPDQDAWAEEEEAQPPVVQVVLQVVVVVVVHNYDYDNHLVVVLVVCQPVVTQEYEFEQDHPDQGRLNSQVSSCVRRVRRAYEYEYADDDQLVVCVVNPVRHFWYDYPPDDSVVVVLSSSLSSCVSVVPPPVSSLSNNCVVCVVPHDPSGHGPVNVPDD